Protein AF-A0A4C1SK37-F1 (afdb_monomer_lite)

pLDDT: mean 77.67, std 17.6, range [27.61, 95.94]

Structure (mmCIF, N/CA/C/O backbone):
data_AF-A0A4C1SK37-F1
#
_entry.id   AF-A0A4C1SK37-F1
#
loop_
_atom_site.group_PDB
_atom_site.id
_atom_site.type_symbol
_atom_site.label_atom_id
_atom_site.label_alt_id
_atom_site.label_comp_id
_atom_site.label_asym_id
_atom_site.label_entity_id
_atom_site.label_seq_id
_atom_site.pdbx_PDB_ins_code
_atom_site.Cartn_x
_atom_site.Cartn_y
_atom_site.Cartn_z
_atom_site.occupancy
_atom_site.B_iso_or_equiv
_atom_site.auth_seq_id
_atom_site.auth_comp_id
_atom_site.auth_asym_id
_atom_site.auth_atom_id
_atom_site.pdbx_PDB_model_num
ATOM 1 N N . MET A 1 1 ? 30.799 -5.531 -6.009 1.00 54.78 1 MET A N 1
ATOM 2 C CA . MET A 1 1 ? 30.365 -6.142 -4.723 1.00 54.78 1 MET A CA 1
ATOM 3 C C . MET A 1 1 ? 31.041 -7.501 -4.536 1.00 54.78 1 MET A C 1
ATOM 5 O O . MET A 1 1 ? 31.348 -8.116 -5.556 1.00 54.78 1 MET A O 1
ATOM 9 N N . PRO A 1 2 ? 31.282 -7.974 -3.295 1.00 66.38 2 PRO A N 1
ATOM 10 C CA . PRO A 1 2 ? 31.726 -9.353 -3.053 1.00 66.38 2 PRO A CA 1
ATOM 11 C C . PRO A 1 2 ? 30.701 -10.373 -3.580 1.00 66.38 2 PRO A C 1
ATOM 13 O O . PRO A 1 2 ? 29.559 -10.007 -3.870 1.00 66.38 2 PRO A O 1
ATOM 16 N N . ALA A 1 3 ? 31.115 -11.634 -3.737 1.00 66.88 3 ALA A N 1
ATOM 17 C CA . ALA A 1 3 ? 30.237 -12.705 -4.207 1.00 66.88 3 ALA A CA 1
ATOM 18 C C . ALA A 1 3 ? 28.996 -12.834 -3.304 1.00 66.88 3 ALA A C 1
ATOM 20 O O . ALA A 1 3 ? 29.108 -12.799 -2.075 1.00 66.88 3 ALA A O 1
ATOM 21 N N . LEU A 1 4 ? 27.811 -12.944 -3.913 1.00 69.19 4 LEU A N 1
ATOM 22 C CA . LEU A 1 4 ? 26.552 -13.068 -3.177 1.00 69.19 4 LEU A CA 1
ATOM 23 C C . LEU A 1 4 ? 26.253 -14.543 -2.938 1.00 69.19 4 LEU A C 1
ATOM 25 O O . LEU A 1 4 ? 26.275 -15.339 -3.870 1.00 69.19 4 LEU A O 1
ATOM 29 N N . LYS A 1 5 ? 25.956 -14.905 -1.691 1.00 67.94 5 LYS A N 1
ATOM 30 C CA . LYS A 1 5 ? 25.589 -16.274 -1.339 1.00 67.94 5 LYS A CA 1
ATOM 31 C C . LYS A 1 5 ? 24.117 -16.516 -1.678 1.00 67.94 5 LYS A C 1
ATOM 33 O O . LYS A 1 5 ? 23.245 -15.834 -1.131 1.00 67.94 5 LYS A O 1
ATOM 38 N N . LYS A 1 6 ? 23.863 -17.452 -2.589 1.00 68.94 6 LYS A N 1
ATOM 39 C CA . LYS A 1 6 ? 22.542 -17.972 -2.952 1.00 68.94 6 LYS A CA 1
ATOM 40 C C . LYS A 1 6 ? 21.986 -18.833 -1.793 1.00 68.94 6 LYS A C 1
ATOM 42 O O . LYS A 1 6 ? 22.767 -19.309 -0.962 1.00 68.94 6 LYS A O 1
ATOM 47 N N . PRO A 1 7 ? 20.657 -19.040 -1.708 1.00 59.44 7 PRO A N 1
ATOM 48 C CA . PRO A 1 7 ? 20.029 -19.879 -0.684 1.00 59.44 7 PRO A CA 1
ATOM 49 C C . PRO A 1 7 ? 20.558 -21.320 -0.659 1.00 59.44 7 PRO A C 1
ATOM 51 O O . PRO A 1 7 ? 20.637 -21.906 0.417 1.00 59.44 7 PRO A O 1
ATOM 54 N N . ASP A 1 8 ? 21.023 -21.834 -1.800 1.00 69.25 8 ASP A N 1
ATOM 55 C CA . ASP A 1 8 ? 21.619 -23.172 -1.935 1.00 69.25 8 ASP A CA 1
ATOM 56 C C . ASP A 1 8 ? 23.106 -23.227 -1.539 1.00 69.25 8 ASP A C 1
ATOM 58 O O . ASP A 1 8 ? 23.808 -24.188 -1.835 1.00 69.25 8 ASP A O 1
ATOM 62 N N . ASN A 1 9 ? 23.606 -22.197 -0.843 1.00 65.06 9 ASN A N 1
ATOM 63 C CA . ASN A 1 9 ? 24.997 -22.051 -0.398 1.00 65.06 9 ASN A CA 1
ATOM 64 C C . ASN A 1 9 ? 26.020 -21.761 -1.519 1.00 65.06 9 ASN A C 1
ATOM 66 O O . ASN A 1 9 ? 27.176 -21.476 -1.198 1.00 65.06 9 ASN A O 1
ATOM 70 N N . ASP A 1 10 ? 25.592 -21.763 -2.784 1.00 71.81 10 ASP A N 1
ATOM 71 C CA . ASP A 1 10 ? 26.384 -21.365 -3.952 1.00 71.81 10 ASP A CA 1
ATOM 72 C C . ASP A 1 10 ? 26.670 -19.860 -3.992 1.00 71.81 10 ASP A C 1
ATOM 74 O O . ASP A 1 10 ? 25.943 -19.040 -3.431 1.00 71.81 10 ASP A O 1
ATOM 78 N N . LEU A 1 11 ? 27.744 -19.474 -4.676 1.00 74.06 11 LEU A N 1
ATOM 79 C CA . LEU A 1 11 ? 28.184 -18.086 -4.790 1.00 74.06 11 LEU A CA 1
ATOM 80 C C . LEU A 1 11 ? 27.891 -17.556 -6.199 1.00 74.06 11 LEU A C 1
ATOM 82 O O . LEU A 1 11 ? 28.289 -18.162 -7.185 1.00 74.06 11 LEU A O 1
ATOM 86 N N . ALA A 1 12 ? 27.205 -16.415 -6.289 1.00 69.44 12 ALA A N 1
ATOM 87 C CA . ALA A 1 12 ? 27.065 -15.648 -7.524 1.00 69.44 12 ALA A CA 1
ATOM 88 C C . ALA A 1 12 ? 28.334 -14.814 -7.732 1.00 69.44 12 ALA A C 1
ATOM 90 O O . ALA A 1 12 ? 28.603 -13.869 -6.971 1.00 69.44 12 ALA A O 1
ATOM 91 N N . PHE A 1 13 ? 29.127 -15.183 -8.735 1.00 73.38 13 PHE A N 1
ATOM 92 C CA . PHE A 1 13 ? 30.442 -14.586 -8.965 1.00 73.38 13 PHE A CA 1
ATOM 93 C C . PHE A 1 13 ? 30.408 -13.520 -10.054 1.00 73.38 13 PHE A C 1
ATOM 95 O O . PHE A 1 13 ? 30.940 -12.424 -9.833 1.00 73.38 13 PHE A O 1
ATOM 102 N N . ASP A 1 14 ? 29.766 -13.807 -11.185 1.00 83.25 14 ASP A N 1
ATOM 103 C CA . ASP A 1 14 ? 29.678 -12.864 -12.296 1.00 83.25 14 ASP A CA 1
ATOM 104 C C . ASP A 1 14 ? 28.553 -11.831 -12.106 1.00 83.25 14 ASP A C 1
ATOM 106 O O . ASP A 1 14 ? 27.669 -11.955 -11.250 1.00 83.25 14 ASP A O 1
ATOM 110 N N . ASP A 1 15 ? 28.632 -10.742 -12.869 1.00 83.06 15 ASP A N 1
ATOM 111 C CA . ASP A 1 15 ? 27.707 -9.620 -12.722 1.00 83.06 15 ASP A CA 1
ATOM 112 C C . ASP A 1 15 ? 26.285 -9.955 -13.206 1.00 83.06 15 ASP A C 1
ATOM 114 O O . ASP A 1 15 ? 25.324 -9.358 -12.715 1.00 83.06 15 ASP A O 1
ATOM 118 N N . GLN A 1 16 ? 26.128 -10.928 -14.116 1.00 86.50 16 GLN A N 1
ATOM 119 C CA . GLN A 1 16 ? 24.817 -11.387 -14.582 1.00 86.50 16 GLN A CA 1
ATOM 120 C C . GLN A 1 16 ? 24.123 -12.227 -13.509 1.00 86.50 16 GLN A C 1
ATOM 122 O O . GLN A 1 16 ? 22.972 -11.958 -13.178 1.00 86.50 16 GLN A O 1
ATOM 127 N N . GLU A 1 17 ? 24.821 -13.184 -12.904 1.00 84.81 17 GLU A N 1
ATOM 128 C CA . GLU A 1 17 ? 24.311 -13.997 -11.804 1.00 84.81 17 GLU A CA 1
ATOM 129 C C . GLU A 1 17 ? 23.919 -13.140 -10.605 1.00 84.81 17 GLU A C 1
ATOM 131 O O . GLU A 1 17 ? 22.890 -13.385 -9.980 1.00 84.81 17 GLU A O 1
ATOM 136 N N . LYS A 1 18 ? 24.712 -12.111 -10.286 1.00 84.12 18 LYS A N 1
ATOM 137 C CA . LYS A 1 18 ? 24.364 -11.152 -9.230 1.00 84.12 18 LYS A CA 1
ATOM 138 C C . LYS A 1 18 ? 23.102 -10.370 -9.583 1.00 84.12 18 LYS A C 1
ATOM 140 O O . LYS A 1 18 ? 22.260 -10.175 -8.707 1.00 84.12 18 LYS A O 1
ATOM 145 N N . ALA A 1 19 ? 22.960 -9.925 -10.834 1.00 85.62 19 ALA A N 1
ATOM 146 C CA . ALA A 1 19 ? 21.771 -9.208 -11.281 1.00 85.62 19 ALA A CA 1
ATOM 147 C C . ALA A 1 19 ? 20.514 -10.092 -11.229 1.00 85.62 19 ALA A C 1
ATOM 149 O O . ALA A 1 19 ? 19.498 -9.655 -10.690 1.00 85.62 19 ALA A O 1
ATOM 150 N N . GLU A 1 20 ? 20.583 -11.330 -11.726 1.00 89.25 20 GLU A N 1
ATOM 151 C CA . GLU A 1 20 ? 19.474 -12.293 -11.664 1.00 89.25 20 GLU A CA 1
ATOM 152 C C . GLU A 1 20 ? 19.125 -12.655 -10.219 1.00 89.25 20 GLU A C 1
ATOM 154 O O . GLU A 1 20 ? 17.966 -12.564 -9.830 1.00 89.25 20 GLU A O 1
ATOM 159 N N . TYR A 1 21 ? 20.124 -12.950 -9.383 1.00 86.44 21 TYR A N 1
ATOM 160 C CA . TYR A 1 21 ? 19.897 -13.297 -7.981 1.00 86.44 21 TYR A CA 1
ATOM 161 C C . TYR A 1 21 ? 19.201 -12.175 -7.200 1.00 86.44 21 TYR A C 1
ATOM 163 O O . TYR A 1 21 ? 18.284 -12.414 -6.410 1.00 86.44 21 TYR A O 1
ATOM 171 N N . LEU A 1 22 ? 19.618 -10.926 -7.420 1.00 86.25 22 LEU A N 1
ATOM 172 C CA . LEU A 1 22 ? 18.967 -9.770 -6.808 1.00 86.25 22 LEU A CA 1
ATOM 173 C C . LEU A 1 22 ? 17.550 -9.573 -7.354 1.00 86.25 22 LEU A C 1
ATOM 175 O O . LEU A 1 22 ? 16.659 -9.203 -6.586 1.00 86.25 22 LEU A O 1
ATOM 179 N N . ALA A 1 23 ? 17.321 -9.858 -8.638 1.00 88.25 23 ALA A N 1
ATOM 180 C CA . ALA A 1 23 ? 15.989 -9.820 -9.222 1.00 88.25 23 ALA A CA 1
ATOM 181 C C . ALA A 1 23 ? 15.059 -10.874 -8.599 1.00 88.25 23 ALA A C 1
ATOM 183 O O . ALA A 1 23 ? 13.982 -10.511 -8.131 1.00 88.25 23 ALA A O 1
ATOM 184 N N . ASP A 1 24 ? 15.499 -12.128 -8.487 1.00 88.75 24 ASP A N 1
ATOM 185 C CA . ASP A 1 24 ? 14.735 -13.220 -7.865 1.00 88.75 24 ASP A CA 1
ATOM 186 C C . ASP A 1 24 ? 14.434 -12.928 -6.388 1.00 88.75 24 ASP A C 1
ATOM 188 O O . ASP A 1 24 ? 13.320 -13.132 -5.900 1.00 88.75 24 ASP A O 1
ATOM 192 N N . SER A 1 25 ? 15.410 -12.369 -5.666 1.00 86.88 25 SER A N 1
ATOM 193 C CA . SER A 1 25 ? 15.234 -11.973 -4.268 1.00 86.88 25 SER A CA 1
ATOM 194 C C . SER A 1 25 ? 14.164 -10.891 -4.100 1.00 86.88 25 SER A C 1
ATOM 196 O O . SER A 1 25 ? 13.377 -10.948 -3.154 1.00 86.88 25 SER A O 1
ATOM 198 N N . ILE A 1 26 ? 14.098 -9.907 -5.001 1.00 85.56 26 ILE A N 1
ATOM 199 C CA . ILE A 1 26 ? 13.059 -8.866 -4.971 1.00 85.56 26 ILE A CA 1
ATOM 200 C C . ILE A 1 26 ? 11.705 -9.436 -5.413 1.00 85.56 26 ILE A C 1
ATOM 202 O O . ILE A 1 26 ? 10.684 -9.112 -4.807 1.00 85.56 26 ILE A O 1
ATOM 206 N N . GLU A 1 27 ? 11.675 -10.313 -6.415 1.00 88.25 27 GLU A N 1
ATOM 207 C CA . GLU A 1 27 ? 10.447 -10.965 -6.884 1.00 88.25 27 GLU A CA 1
ATOM 208 C C . GLU A 1 27 ? 9.791 -11.774 -5.760 1.00 88.25 27 GLU A C 1
ATOM 210 O O . GLU A 1 27 ? 8.602 -11.609 -5.486 1.00 88.25 27 GLU A O 1
ATOM 215 N N . LEU A 1 28 ? 10.580 -12.551 -5.011 1.00 86.31 28 LEU A N 1
ATOM 216 C CA . LEU A 1 28 ? 10.094 -13.299 -3.853 1.00 86.31 28 LEU A CA 1
ATOM 217 C C . LEU A 1 28 ? 9.539 -12.374 -2.753 1.00 86.31 28 LEU A C 1
ATOM 219 O O . LEU A 1 28 ? 8.554 -12.698 -2.079 1.00 86.31 28 LEU A O 1
ATOM 223 N N . GLN A 1 29 ? 10.134 -11.197 -2.565 1.00 85.38 29 GLN A N 1
ATOM 224 C CA . GLN A 1 29 ? 9.641 -10.206 -1.604 1.00 85.38 29 GLN A CA 1
ATOM 225 C C . GLN A 1 29 ? 8.307 -9.601 -2.030 1.00 85.38 29 GLN A C 1
ATOM 227 O O . GLN A 1 29 ? 7.442 -9.404 -1.179 1.00 85.38 29 GLN A O 1
ATOM 232 N N . CYS A 1 30 ? 8.127 -9.404 -3.332 1.00 83.69 30 CYS A N 1
ATOM 233 C CA . CYS A 1 30 ? 6.925 -8.867 -3.958 1.00 83.69 30 CYS A CA 1
ATOM 234 C C . CYS A 1 30 ? 5.964 -9.960 -4.456 1.00 83.69 30 CYS A C 1
ATOM 236 O O . CYS A 1 30 ? 5.184 -9.727 -5.381 1.00 83.69 30 CYS A O 1
ATOM 238 N N . SER A 1 31 ? 6.017 -11.148 -3.852 1.00 83.19 31 SER A N 1
ATOM 239 C CA . SER A 1 31 ? 5.092 -12.257 -4.099 1.00 83.19 31 SER A CA 1
ATOM 240 C C . SER A 1 31 ? 4.195 -12.502 -2.885 1.00 83.19 31 SER A C 1
ATOM 242 O O . SER A 1 31 ? 4.548 -12.156 -1.750 1.00 83.19 31 SER A O 1
ATOM 244 N N . LEU A 1 32 ? 3.021 -13.095 -3.102 1.00 78.06 32 LEU A N 1
ATOM 245 C CA . LEU A 1 32 ? 2.142 -13.504 -2.005 1.00 78.06 32 LEU A CA 1
ATOM 246 C C . LEU A 1 32 ? 2.792 -14.613 -1.173 1.00 78.06 32 LEU A C 1
ATOM 248 O O . LEU A 1 32 ? 3.596 -15.398 -1.668 1.00 78.06 32 LEU A O 1
ATOM 252 N N . ASN A 1 33 ? 2.442 -14.681 0.111 1.00 73.62 33 ASN A N 1
ATOM 253 C CA . ASN A 1 33 ? 2.937 -15.759 0.961 1.00 73.62 33 ASN A CA 1
ATOM 254 C C . ASN A 1 33 ? 2.391 -17.110 0.460 1.00 73.62 33 ASN A C 1
ATOM 256 O O . ASN A 1 33 ? 1.191 -17.205 0.184 1.00 73.62 33 ASN A O 1
ATOM 260 N N . PRO A 1 34 ? 3.237 -18.149 0.354 1.00 59.56 34 PRO A N 1
ATOM 261 C CA . PRO A 1 34 ? 2.800 -19.459 -0.100 1.00 59.56 34 PRO A CA 1
ATOM 262 C C . PRO A 1 34 ? 1.831 -20.056 0.933 1.00 59.56 34 PRO A C 1
ATOM 264 O O . PRO A 1 34 ? 2.172 -20.170 2.106 1.00 59.56 34 PRO A O 1
ATOM 267 N N . ALA A 1 35 ? 0.628 -20.414 0.470 1.00 61.12 35 ALA A N 1
ATOM 268 C CA . ALA A 1 35 ? -0.511 -20.952 1.227 1.00 61.12 35 ALA A CA 1
ATOM 269 C C . ALA A 1 35 ? -1.269 -19.943 2.129 1.00 61.12 35 ALA A C 1
ATOM 271 O O . ALA A 1 35 ? -1.024 -19.863 3.337 1.00 61.12 35 ALA A O 1
ATOM 272 N N . PRO A 1 36 ? -2.257 -19.202 1.586 1.00 63.50 36 PRO A N 1
ATOM 273 C CA . PRO A 1 36 ? -3.236 -18.515 2.423 1.00 63.50 36 PRO A CA 1
ATOM 274 C C . PRO A 1 36 ? -4.007 -19.541 3.283 1.00 63.50 36 PRO A C 1
ATOM 276 O O . PRO A 1 36 ? -4.385 -20.592 2.766 1.00 63.50 36 PRO A O 1
ATOM 279 N N . PRO A 1 37 ? -4.293 -19.255 4.570 1.00 65.81 37 PRO A N 1
ATOM 280 C CA . PRO A 1 37 ? -4.970 -20.204 5.465 1.00 65.81 37 PRO A CA 1
ATOM 281 C C . PRO A 1 37 ? -6.377 -20.623 5.009 1.00 65.81 37 PRO A C 1
ATOM 283 O O . PRO A 1 37 ? -6.894 -21.632 5.474 1.00 65.81 37 PRO A O 1
ATOM 286 N N . ASP A 1 38 ? -7.000 -19.828 4.136 1.00 83.56 38 ASP A N 1
ATOM 287 C CA . ASP A 1 38 ? -8.359 -20.015 3.631 1.00 83.56 38 ASP A CA 1
ATOM 288 C C . ASP A 1 38 ? -8.374 -19.794 2.110 1.00 83.56 38 ASP A C 1
ATOM 290 O O . ASP A 1 38 ? -8.528 -18.672 1.613 1.00 83.56 38 ASP A O 1
ATOM 294 N N . LEU A 1 39 ? -8.154 -20.881 1.369 1.00 84.00 39 LEU A N 1
ATOM 295 C CA . LEU A 1 39 ? -8.100 -20.861 -0.091 1.00 84.00 39 LEU A CA 1
ATOM 296 C C . LEU A 1 39 ? -9.470 -20.547 -0.714 1.00 84.00 39 LEU A C 1
ATOM 298 O O . LEU A 1 39 ? -9.535 -19.883 -1.747 1.00 84.00 39 LEU A O 1
ATOM 302 N N . GLU A 1 40 ? -10.573 -20.950 -0.073 1.00 86.81 40 GLU A N 1
ATOM 303 C CA . GLU A 1 40 ? -11.923 -20.619 -0.544 1.00 86.81 40 GLU A CA 1
ATOM 304 C C . GLU A 1 40 ? -12.194 -19.117 -0.464 1.00 86.81 40 GLU A C 1
ATOM 306 O O . GLU A 1 40 ? -12.774 -18.532 -1.383 1.00 86.81 40 GLU A O 1
ATOM 311 N N . HIS A 1 41 ? -11.768 -18.466 0.622 1.00 87.00 41 HIS A N 1
ATOM 312 C CA . HIS A 1 41 ? -11.853 -17.016 0.740 1.00 87.00 41 HIS A CA 1
ATOM 313 C C . HIS A 1 41 ? -11.043 -16.307 -0.340 1.00 87.00 41 HIS A C 1
ATOM 315 O O . HIS A 1 41 ? -11.563 -15.376 -0.957 1.00 87.00 41 HIS A O 1
ATOM 321 N N . VAL A 1 42 ? -9.809 -16.754 -0.586 1.00 87.19 42 VAL A N 1
ATOM 322 C CA . VAL A 1 42 ? -8.947 -16.174 -1.624 1.00 87.19 42 VAL A CA 1
ATOM 323 C C . VAL A 1 42 ? -9.587 -16.312 -2.999 1.00 87.19 42 VAL A C 1
ATOM 325 O O . VAL A 1 42 ? -9.808 -15.297 -3.656 1.00 87.19 42 VAL A O 1
ATOM 328 N N . ASN A 1 43 ? -10.020 -17.518 -3.371 1.00 89.62 43 ASN A N 1
ATOM 329 C CA . ASN A 1 43 ? -10.692 -17.761 -4.646 1.00 89.62 43 ASN A CA 1
ATOM 330 C C . ASN A 1 43 ? -11.966 -16.918 -4.791 1.00 89.62 43 ASN A C 1
ATOM 332 O O . ASN A 1 43 ? -12.228 -16.353 -5.849 1.00 89.62 43 ASN A O 1
ATOM 336 N N . ARG A 1 44 ? -12.767 -16.784 -3.725 1.00 90.50 44 ARG A N 1
ATOM 337 C CA . ARG A 1 44 ? -13.974 -15.943 -3.738 1.00 90.50 44 ARG A CA 1
ATOM 338 C C . ARG A 1 44 ? -13.644 -14.475 -4.001 1.00 90.50 44 ARG A C 1
ATOM 340 O O . ARG A 1 44 ? -14.342 -13.828 -4.778 1.00 90.50 44 ARG A O 1
ATOM 347 N N . VAL A 1 45 ? -12.611 -13.949 -3.344 1.00 90.44 45 VAL A N 1
ATOM 348 C CA . VAL A 1 45 ? -12.159 -12.565 -3.523 1.00 90.44 45 VAL A CA 1
ATOM 349 C C . VAL A 1 45 ? -11.634 -12.346 -4.939 1.00 90.44 45 VAL A C 1
ATOM 351 O O . VAL A 1 45 ? -12.046 -11.389 -5.590 1.00 90.44 45 VAL A O 1
ATOM 354 N N . GLU A 1 46 ? -10.771 -13.232 -5.433 1.00 90.62 46 GLU A N 1
ATOM 355 C CA . GLU A 1 46 ? -10.178 -13.116 -6.769 1.00 90.62 46 GLU A CA 1
ATOM 356 C C . GLU A 1 46 ? -11.231 -13.213 -7.872 1.00 90.62 46 GLU A C 1
ATOM 358 O O . GLU A 1 46 ? -11.244 -12.373 -8.770 1.00 90.62 46 GLU A O 1
ATOM 363 N N . ASN A 1 47 ? -12.179 -14.147 -7.758 1.00 91.62 47 ASN A N 1
ATOM 364 C CA . ASN A 1 47 ? -13.280 -14.283 -8.712 1.00 91.62 47 ASN A CA 1
ATOM 365 C C . ASN A 1 47 ? -14.201 -13.054 -8.726 1.00 91.62 47 ASN A C 1
ATOM 367 O O . ASN A 1 47 ? -14.602 -12.600 -9.798 1.00 91.62 47 ASN A O 1
ATOM 371 N N . GLU A 1 48 ? -14.528 -12.484 -7.561 1.00 91.50 48 GLU A N 1
ATOM 372 C CA . GLU A 1 48 ? -15.345 -11.265 -7.491 1.00 91.50 48 GLU A CA 1
ATOM 373 C C . GLU A 1 48 ? -14.613 -10.063 -8.103 1.00 91.50 48 GLU A C 1
ATOM 375 O O . GLU A 1 48 ? -15.212 -9.287 -8.849 1.00 91.50 48 GLU A O 1
ATOM 380 N N . VAL A 1 49 ? -13.312 -9.914 -7.832 1.00 91.31 49 VAL A N 1
ATOM 381 C CA . VAL A 1 49 ? -12.494 -8.853 -8.436 1.00 91.31 49 VAL A CA 1
ATOM 382 C C . VAL A 1 49 ? -12.416 -9.034 -9.947 1.00 91.31 49 VAL A C 1
ATOM 384 O O . VAL A 1 49 ? -12.638 -8.070 -10.678 1.00 91.31 49 VAL A O 1
ATOM 387 N N . LEU A 1 50 ? -12.172 -10.253 -10.431 1.00 90.56 50 LEU A N 1
ATOM 388 C CA . LEU A 1 50 ? -12.115 -10.554 -11.860 1.00 90.56 50 LEU A CA 1
ATOM 389 C C . LEU A 1 50 ? -13.440 -10.219 -12.555 1.00 90.56 50 LEU A C 1
ATOM 391 O O . LEU A 1 50 ? -13.444 -9.546 -13.585 1.00 90.56 50 LEU A O 1
ATOM 395 N N . ARG A 1 51 ? -14.568 -10.609 -11.949 1.00 90.31 51 ARG A N 1
ATOM 396 C CA . ARG A 1 51 ? -15.912 -10.302 -12.451 1.00 90.31 51 ARG A CA 1
ATOM 397 C C . ARG A 1 51 ? -16.185 -8.800 -12.526 1.00 90.31 51 ARG A C 1
ATOM 399 O O . ARG A 1 51 ? -16.845 -8.353 -13.454 1.00 90.31 51 ARG A O 1
ATOM 406 N N . ARG A 1 52 ? -15.728 -8.013 -11.551 1.00 87.06 52 ARG A N 1
ATOM 407 C CA . ARG A 1 52 ? -15.899 -6.549 -11.574 1.00 87.06 52 ARG A CA 1
ATOM 408 C C . ARG A 1 52 ? -14.974 -5.875 -12.574 1.00 87.06 52 ARG A C 1
ATOM 410 O O . ARG A 1 52 ? -15.382 -4.919 -13.217 1.00 87.06 52 ARG A O 1
ATOM 417 N N . SER A 1 53 ? -13.763 -6.401 -12.722 1.00 84.00 53 SER A N 1
ATOM 418 C CA . SER A 1 53 ? -12.746 -5.874 -13.636 1.00 84.00 53 SER A CA 1
ATOM 419 C C . SER A 1 53 ? -13.122 -6.045 -15.106 1.00 84.00 53 SER A C 1
ATOM 421 O O . SER A 1 53 ? -12.658 -5.276 -15.941 1.00 84.00 53 SER A O 1
ATOM 423 N N . SER A 1 54 ? -13.933 -7.057 -15.433 1.00 85.44 54 SER A N 1
ATOM 424 C CA . SER A 1 54 ? -14.420 -7.286 -16.796 1.00 85.44 54 SER A CA 1
ATOM 425 C C . SER A 1 54 ? -15.588 -6.378 -17.190 1.00 85.44 54 SER A C 1
ATOM 427 O O . SER A 1 54 ? -15.921 -6.296 -18.371 1.00 85.44 54 SER A O 1
ATOM 429 N N . LEU A 1 55 ? -16.207 -5.685 -16.229 1.00 85.31 55 LEU A N 1
ATOM 430 C CA . LEU A 1 55 ? -17.266 -4.719 -16.495 1.00 85.31 55 LEU A CA 1
ATOM 431 C C . LEU A 1 55 ? -16.663 -3.332 -16.763 1.00 85.31 55 LEU A C 1
ATOM 433 O O . LEU A 1 55 ? -15.684 -2.953 -16.116 1.00 85.31 55 LEU A O 1
ATOM 437 N N . PRO A 1 56 ? -17.246 -2.539 -17.680 1.00 83.19 56 PRO A N 1
ATOM 438 C CA . PRO A 1 56 ? -16.810 -1.165 -17.872 1.00 83.19 56 PRO A CA 1
ATOM 439 C C . PRO A 1 56 ? -17.021 -0.367 -16.574 1.00 83.19 56 PRO A C 1
ATOM 441 O O . PRO A 1 56 ? -18.092 -0.471 -15.962 1.00 83.19 56 PRO A O 1
ATOM 444 N N . PRO A 1 57 ? -16.029 0.431 -16.134 1.00 83.06 57 PRO A N 1
ATOM 445 C CA . PRO A 1 57 ? -16.184 1.252 -14.945 1.00 83.06 57 PRO A CA 1
ATOM 446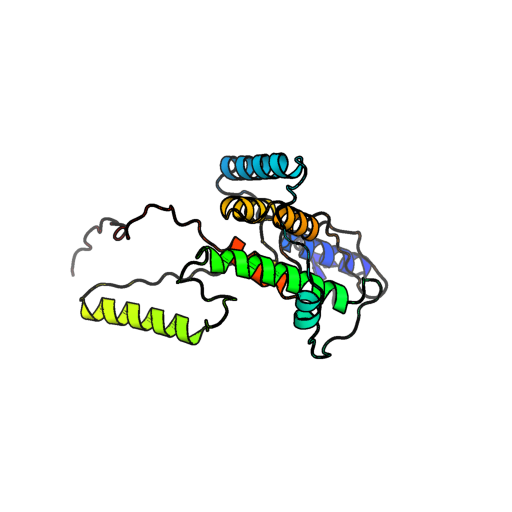 C C . PRO A 1 57 ? -17.296 2.274 -15.172 1.00 83.06 57 PRO A C 1
ATOM 448 O O . PRO A 1 57 ? -17.386 2.887 -16.238 1.00 83.06 57 PRO A O 1
ATOM 451 N N . LYS A 1 58 ? -18.134 2.473 -14.154 1.00 84.56 58 LYS A N 1
ATOM 452 C CA . LYS A 1 58 ? -19.156 3.521 -14.179 1.00 84.56 58 LYS A CA 1
ATOM 453 C C . LYS A 1 58 ? -18.490 4.889 -14.246 1.00 84.56 58 LYS A C 1
ATOM 455 O O . LYS A 1 58 ? -17.394 5.073 -13.721 1.00 84.56 58 LYS A O 1
ATOM 460 N N . ASP A 1 59 ? -19.161 5.849 -14.869 1.00 79.50 59 ASP A N 1
ATOM 461 C CA . ASP A 1 59 ? -18.696 7.235 -14.891 1.00 79.50 59 ASP A CA 1
ATOM 462 C C . ASP A 1 59 ? -19.168 7.969 -13.629 1.00 79.50 59 ASP A C 1
ATOM 464 O O . ASP A 1 59 ? -20.065 8.806 -13.646 1.00 79.50 59 ASP A O 1
ATOM 468 N N . ASP A 1 60 ? -18.628 7.538 -12.490 1.00 82.88 60 ASP A N 1
ATOM 469 C CA . ASP A 1 60 ? -19.010 7.982 -11.148 1.00 82.88 60 ASP A CA 1
ATOM 470 C C . ASP A 1 60 ? -17.936 8.849 -10.470 1.00 82.88 60 ASP A C 1
ATOM 472 O O . ASP A 1 60 ? -18.078 9.221 -9.301 1.00 82.88 60 ASP A O 1
ATOM 476 N N . LEU A 1 61 ? -16.875 9.203 -11.208 1.00 82.19 61 LEU A N 1
ATOM 477 C CA . LEU A 1 61 ? -15.855 10.145 -10.764 1.00 82.19 61 LEU A CA 1
ATOM 478 C C . LEU A 1 61 ? -16.079 11.522 -11.397 1.00 82.19 61 LEU A C 1
ATOM 480 O O . LEU A 1 61 ? -16.020 11.635 -12.619 1.00 82.19 61 LEU A O 1
ATOM 484 N N . PRO A 1 62 ? -16.256 12.589 -10.604 1.00 80.38 62 PRO A N 1
ATOM 485 C CA . PRO A 1 62 ? -16.253 13.941 -11.149 1.00 80.38 62 PRO A CA 1
ATOM 486 C C . PRO A 1 62 ? -14.900 14.270 -11.795 1.00 80.38 62 PRO A C 1
ATOM 488 O O . PRO A 1 62 ? -13.844 13.875 -11.289 1.00 80.38 62 PRO A O 1
ATOM 491 N N . SER A 1 63 ? -14.941 15.039 -12.884 1.00 79.12 63 SER A N 1
ATOM 492 C CA . SER A 1 63 ? -13.753 15.509 -13.598 1.00 79.12 63 SER A CA 1
ATOM 493 C C . SER A 1 63 ? -12.752 16.199 -12.665 1.00 79.12 63 SER A C 1
ATOM 495 O O . SER A 1 63 ? -13.120 16.878 -11.699 1.00 79.12 63 SER A O 1
ATOM 497 N N . VAL A 1 64 ? -11.464 16.026 -12.962 1.00 78.88 64 VAL A N 1
ATOM 498 C CA . VAL A 1 64 ? -10.372 16.721 -12.268 1.00 78.88 64 VAL A CA 1
ATOM 499 C C . VAL A 1 64 ? -10.386 18.191 -12.691 1.00 78.88 64 VAL A C 1
ATOM 501 O O . VAL A 1 64 ? -10.359 18.481 -13.887 1.00 78.88 64 VAL A O 1
ATOM 504 N N . SER A 1 65 ? -10.449 19.117 -11.730 1.00 78.94 65 SER A N 1
ATOM 505 C CA . SER A 1 65 ? -10.406 20.559 -12.009 1.00 78.94 65 SER A CA 1
ATOM 506 C C . SER A 1 65 ? -8.967 21.077 -12.079 1.00 78.94 65 SER A C 1
ATOM 508 O O . SER A 1 65 ? -8.048 20.485 -11.506 1.00 78.94 65 SER A O 1
ATOM 510 N N . ALA A 1 66 ? -8.762 22.211 -12.756 1.00 73.75 66 ALA A N 1
ATOM 511 C CA . ALA A 1 66 ? -7.456 22.872 -12.808 1.00 73.75 66 ALA A CA 1
ATOM 512 C C . ALA A 1 66 ? -6.949 23.258 -11.403 1.00 73.75 66 ALA A C 1
ATOM 514 O O . ALA A 1 66 ? -5.765 23.094 -11.113 1.00 73.75 66 ALA A O 1
ATOM 515 N N . ASP A 1 67 ? -7.849 23.665 -10.505 1.00 72.69 67 ASP A N 1
ATOM 516 C CA . ASP A 1 67 ? -7.511 24.032 -9.125 1.00 72.69 67 ASP A CA 1
ATOM 517 C C . ASP A 1 67 ? -6.967 22.845 -8.318 1.00 72.69 67 ASP A C 1
ATOM 519 O O . ASP A 1 67 ? -6.018 22.986 -7.547 1.00 72.69 67 ASP A O 1
ATOM 523 N N . GLU A 1 68 ? -7.518 21.643 -8.517 1.00 74.38 68 GLU A N 1
ATOM 524 C CA . GLU A 1 68 ? -7.040 20.425 -7.853 1.00 74.38 68 GLU A CA 1
ATOM 525 C C . GLU A 1 68 ? -5.608 20.070 -8.285 1.00 74.38 68 GLU A C 1
ATOM 527 O O . GLU A 1 68 ? -4.766 19.673 -7.468 1.00 74.38 68 GLU A O 1
ATOM 532 N N . VAL A 1 69 ? -5.309 20.267 -9.572 1.00 74.31 69 VAL A N 1
ATOM 533 C CA . VAL A 1 69 ? -3.969 20.082 -10.143 1.00 74.31 69 VAL A CA 1
ATOM 534 C C . VAL A 1 69 ? -3.003 21.136 -9.601 1.00 74.31 69 VAL A C 1
ATOM 536 O O . VAL A 1 69 ? -1.882 20.800 -9.211 1.00 74.31 69 VAL A O 1
ATOM 539 N N . GLN A 1 70 ? -3.442 22.393 -9.513 1.00 68.44 70 GLN A N 1
ATOM 540 C CA . GLN A 1 70 ? -2.623 23.511 -9.053 1.00 68.44 70 GLN A CA 1
ATOM 541 C C . GLN A 1 70 ? -2.274 23.390 -7.564 1.00 68.44 70 GLN A C 1
ATOM 543 O O . GLN A 1 70 ? -1.097 23.482 -7.210 1.00 68.44 70 GLN A O 1
ATOM 548 N N . ASN A 1 71 ? -3.237 23.021 -6.715 1.00 66.12 71 ASN A N 1
ATOM 549 C CA . ASN A 1 71 ? -3.007 22.721 -5.295 1.00 66.12 71 ASN A CA 1
ATOM 550 C C . ASN A 1 71 ? -2.058 21.524 -5.091 1.00 66.12 71 ASN A C 1
ATOM 552 O O . ASN A 1 71 ? -1.316 21.448 -4.112 1.00 66.12 71 ASN A O 1
ATOM 556 N N . SER A 1 72 ? -2.032 20.587 -6.041 1.00 62.69 72 SER A N 1
ATOM 557 C CA . SER A 1 72 ? -1.132 19.430 -6.014 1.00 62.69 72 SER A CA 1
ATOM 558 C C . SER A 1 72 ? 0.291 19.751 -6.504 1.00 62.69 72 SER A C 1
ATOM 560 O O . SER A 1 72 ? 1.215 18.964 -6.254 1.00 62.69 72 SER A O 1
ATOM 562 N N . SER A 1 73 ? 0.490 20.892 -7.174 1.00 56.00 73 SER A N 1
ATOM 563 C CA . SER A 1 73 ? 1.731 21.265 -7.871 1.00 56.00 73 SER A CA 1
ATOM 564 C C . SER A 1 73 ? 2.809 21.917 -6.995 1.00 56.00 73 SER A C 1
ATOM 566 O O . SER A 1 73 ? 3.970 21.958 -7.407 1.00 56.00 73 SER A O 1
ATOM 568 N N . GLU A 1 74 ? 2.490 22.333 -5.763 1.00 56.81 74 GLU A N 1
ATOM 569 C CA . GLU A 1 74 ? 3.491 22.801 -4.797 1.00 56.81 74 GLU A CA 1
ATOM 570 C C . GLU A 1 74 ? 4.416 21.634 -4.389 1.00 56.81 74 GLU A C 1
ATOM 572 O O . GLU A 1 74 ? 4.112 20.795 -3.531 1.00 56.81 74 GLU A O 1
ATOM 577 N N . LEU A 1 75 ? 5.553 21.512 -5.078 1.00 52.78 75 LEU A N 1
ATOM 578 C CA . LEU A 1 75 ? 6.559 20.469 -4.883 1.00 52.78 75 LEU A CA 1
ATOM 579 C C . LEU A 1 75 ? 7.903 21.114 -4.531 1.00 52.78 75 LEU A C 1
ATOM 581 O O . LEU A 1 75 ? 8.460 21.886 -5.309 1.00 52.78 75 LEU A O 1
ATOM 585 N N . LYS A 1 76 ? 8.468 20.756 -3.371 1.00 51.47 76 LYS A N 1
ATOM 586 C CA . LYS A 1 76 ? 9.854 21.111 -3.031 1.00 51.47 76 LYS A CA 1
ATOM 587 C C . LYS A 1 76 ? 10.812 20.297 -3.921 1.00 51.47 76 LYS A C 1
ATOM 589 O O . LYS A 1 76 ? 10.664 19.075 -3.984 1.00 51.47 76 LYS A O 1
ATOM 594 N N . PRO A 1 77 ? 11.806 20.918 -4.582 1.00 40.75 77 PRO A N 1
ATOM 595 C CA . PRO A 1 77 ? 12.712 20.232 -5.499 1.00 40.75 77 PRO A CA 1
ATOM 596 C C . PRO A 1 77 ? 13.713 19.379 -4.714 1.00 40.75 77 PRO A C 1
ATOM 598 O O . PRO A 1 77 ? 14.776 19.847 -4.320 1.00 40.75 77 PRO A O 1
ATOM 601 N N . ARG A 1 78 ? 13.368 18.120 -4.429 1.00 44.16 78 ARG A N 1
ATOM 602 C CA . ARG A 1 78 ? 14.296 17.155 -3.823 1.00 44.16 78 ARG A CA 1
ATOM 603 C C . ARG A 1 78 ? 14.075 15.761 -4.402 1.00 44.16 78 ARG A C 1
ATOM 605 O O . ARG A 1 78 ? 13.392 14.957 -3.777 1.00 44.16 78 ARG A O 1
ATOM 612 N N . LYS A 1 79 ? 14.641 15.506 -5.588 1.00 46.81 79 LYS A N 1
ATOM 613 C CA . LYS A 1 79 ? 15.298 14.248 -6.019 1.00 46.81 79 LYS A CA 1
ATOM 614 C C . LYS A 1 79 ? 15.621 14.297 -7.517 1.00 46.81 79 LYS A C 1
ATOM 616 O O . LYS A 1 79 ? 14.879 14.897 -8.289 1.00 46.81 79 LYS A O 1
ATOM 621 N N . ALA A 1 80 ? 16.756 13.706 -7.889 1.00 35.00 80 ALA A N 1
ATOM 622 C CA . ALA A 1 80 ? 17.249 13.671 -9.262 1.00 35.00 80 ALA A CA 1
ATOM 623 C C . ALA A 1 80 ? 16.380 12.748 -10.150 1.00 35.00 80 ALA A C 1
ATOM 625 O O . ALA A 1 80 ? 15.926 11.713 -9.652 1.00 35.00 80 ALA A O 1
ATOM 626 N N . PRO A 1 81 ? 16.138 13.093 -11.430 1.00 42.44 81 PRO A N 1
ATOM 627 C CA . PRO A 1 81 ? 15.335 12.282 -12.347 1.00 42.44 81 PRO A CA 1
ATOM 628 C C . PRO A 1 81 ? 16.064 10.993 -12.755 1.00 42.44 81 PRO A C 1
ATOM 630 O O . PRO A 1 81 ? 17.239 11.037 -13.113 1.00 42.44 81 PRO A O 1
ATOM 633 N N . GLY A 1 82 ? 15.361 9.859 -12.742 1.00 42.75 82 GLY A N 1
ATOM 634 C CA . GLY A 1 82 ? 15.769 8.666 -13.489 1.00 42.75 82 GLY A CA 1
ATOM 635 C C . GLY A 1 82 ? 15.379 8.801 -14.964 1.00 42.75 82 GLY A C 1
ATOM 636 O O . GLY A 1 82 ? 14.349 9.406 -15.265 1.00 42.75 82 GLY A O 1
ATOM 637 N N . LEU A 1 83 ? 16.214 8.271 -15.864 1.00 43.97 83 LEU A N 1
ATOM 638 C CA . LEU A 1 83 ? 15.965 8.251 -17.309 1.00 43.97 83 LEU A CA 1
ATOM 639 C C . LEU A 1 83 ? 14.697 7.431 -17.635 1.00 43.97 83 LEU A C 1
ATOM 641 O O . LEU A 1 83 ? 14.535 6.317 -17.141 1.00 43.97 83 LEU A O 1
ATOM 645 N N . ASP A 1 84 ? 13.848 7.998 -18.494 1.00 43.56 84 ASP A N 1
ATOM 646 C CA . ASP A 1 84 ? 12.785 7.340 -19.277 1.00 43.56 84 ASP A CA 1
ATOM 647 C C . ASP A 1 84 ? 11.429 7.028 -18.603 1.00 43.56 84 ASP A C 1
ATOM 649 O O . ASP A 1 84 ? 10.781 6.026 -18.903 1.00 43.56 84 ASP A O 1
ATOM 653 N N . GLY A 1 85 ? 10.924 7.937 -17.758 1.00 47.72 85 GLY A N 1
ATOM 654 C CA . GLY A 1 85 ? 9.507 7.979 -17.347 1.00 47.72 85 GLY A CA 1
ATOM 655 C C . GLY A 1 85 ? 8.828 9.315 -17.695 1.00 47.72 85 GLY A C 1
ATOM 656 O O . GLY A 1 85 ? 9.536 10.300 -17.930 1.00 47.72 85 GLY A O 1
ATOM 657 N N . PRO A 1 86 ? 7.474 9.406 -17.706 1.00 49.88 86 PRO A N 1
ATOM 658 C CA . PRO A 1 86 ? 6.789 10.701 -17.771 1.00 49.88 86 PRO A CA 1
ATOM 659 C C . PRO A 1 86 ? 7.376 11.620 -16.694 1.00 49.88 86 PRO A C 1
ATOM 661 O O . PRO A 1 86 ? 7.771 11.111 -15.639 1.00 49.88 86 PRO A O 1
ATOM 664 N N . PRO A 1 87 ? 7.469 12.945 -16.929 1.00 54.91 87 PRO A N 1
ATOM 665 C CA . PRO A 1 87 ? 8.210 13.835 -16.045 1.00 54.91 87 PRO A CA 1
ATOM 666 C C . PRO A 1 87 ? 7.735 13.583 -14.620 1.00 54.91 87 PRO A C 1
ATOM 668 O O . PRO A 1 87 ? 6.537 13.679 -14.370 1.00 54.91 87 PRO A O 1
ATOM 671 N N . GLU A 1 88 ? 8.647 13.212 -13.718 1.00 63.12 88 GLU A N 1
ATOM 672 C CA . GLU A 1 88 ? 8.362 12.713 -12.360 1.00 63.12 88 GLU A CA 1
ATOM 673 C C . GLU A 1 88 ? 7.303 13.564 -11.621 1.00 63.12 88 GLU A C 1
ATOM 675 O O . GLU A 1 88 ? 6.493 13.055 -10.850 1.00 63.12 88 GLU A O 1
ATOM 680 N N . ARG A 1 89 ? 7.218 14.858 -11.955 1.00 69.56 89 ARG A N 1
ATOM 681 C CA . ARG A 1 89 ? 6.166 15.789 -11.521 1.00 69.56 89 ARG A CA 1
ATOM 682 C C . ARG A 1 89 ? 4.743 15.385 -11.928 1.00 69.56 89 ARG A C 1
ATOM 684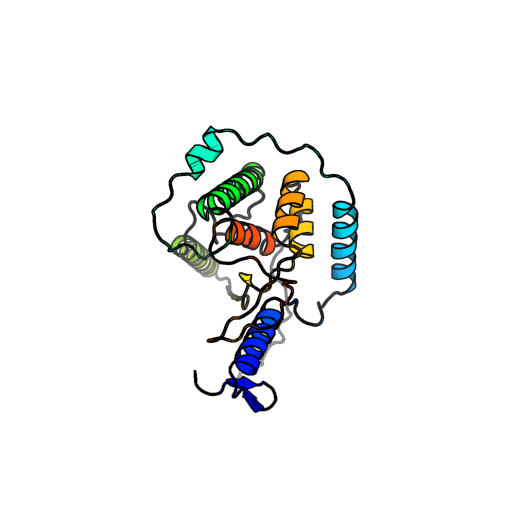 O O . ARG A 1 89 ? 3.859 15.420 -11.085 1.00 69.56 89 ARG A O 1
ATOM 691 N N . SER A 1 90 ? 4.503 15.008 -13.182 1.00 75.12 90 SER A N 1
ATOM 692 C CA . SER A 1 90 ? 3.181 14.591 -13.683 1.00 75.12 90 SER A CA 1
ATOM 693 C C . SER A 1 90 ? 2.658 13.354 -12.951 1.00 75.12 90 SER A C 1
ATOM 695 O O . SER A 1 90 ? 1.523 13.353 -12.478 1.00 75.12 90 SER A O 1
ATOM 697 N N . ARG A 1 91 ? 3.521 12.349 -12.748 1.00 77.56 91 ARG A N 1
ATOM 698 C CA . ARG A 1 91 ? 3.221 11.154 -11.952 1.00 77.56 91 ARG A CA 1
ATOM 699 C C . ARG A 1 91 ? 2.928 11.511 -10.494 1.00 77.56 91 ARG A C 1
ATOM 701 O O . ARG A 1 91 ? 1.940 11.046 -9.935 1.00 77.56 91 ARG A O 1
ATOM 708 N N . GLN A 1 92 ? 3.748 12.369 -9.885 1.00 80.00 92 GLN A N 1
ATOM 709 C CA . GLN A 1 92 ? 3.535 12.832 -8.510 1.00 80.00 92 GLN A CA 1
ATOM 710 C C . GLN A 1 92 ? 2.218 13.599 -8.344 1.00 80.00 92 GLN A C 1
ATOM 712 O O . GLN A 1 92 ? 1.520 13.394 -7.353 1.00 80.00 92 GLN A O 1
ATOM 717 N N . ILE A 1 93 ? 1.873 14.470 -9.294 1.00 83.44 93 ILE A N 1
ATOM 718 C CA . ILE A 1 93 ? 0.607 15.212 -9.301 1.00 83.44 93 ILE A CA 1
ATOM 719 C C . ILE A 1 93 ? -0.562 14.238 -9.440 1.00 83.44 93 ILE A C 1
ATOM 721 O O . ILE A 1 93 ? -1.483 14.285 -8.630 1.00 83.44 93 ILE A O 1
ATOM 725 N N . PHE A 1 94 ? -0.497 13.313 -10.399 1.00 85.31 94 PHE A N 1
ATOM 726 C CA . PHE A 1 94 ? -1.528 12.297 -10.601 1.00 85.31 94 PHE A CA 1
ATOM 727 C C . PHE A 1 94 ? -1.775 11.476 -9.329 1.00 85.31 94 PHE A C 1
ATOM 729 O O . PHE A 1 94 ? -2.908 11.339 -8.875 1.00 85.31 94 PHE A O 1
ATOM 736 N N . GLU A 1 95 ? -0.716 10.997 -8.681 1.00 86.44 95 GLU A N 1
ATOM 737 C CA . GLU A 1 95 ? -0.847 10.233 -7.441 1.00 86.44 95 GLU A CA 1
ATOM 738 C C . GLU A 1 95 ? -1.358 11.069 -6.260 1.00 86.44 95 GLU A C 1
ATOM 740 O O . GLU A 1 95 ? -2.103 10.550 -5.427 1.00 86.44 95 GLU A O 1
ATOM 745 N N . LYS A 1 96 ? -1.002 12.360 -6.180 1.00 86.38 96 LYS A N 1
ATOM 746 C CA . LYS A 1 96 ? -1.564 13.286 -5.182 1.00 86.38 96 LYS A CA 1
ATOM 747 C C . LYS A 1 96 ? -3.069 13.478 -5.381 1.00 86.38 96 LYS A C 1
ATOM 749 O O . LYS A 1 96 ? -3.801 13.398 -4.397 1.00 86.38 96 LYS A O 1
ATOM 754 N N . VAL A 1 97 ? -3.515 13.664 -6.624 1.00 88.62 97 VAL A N 1
ATOM 755 C CA . VAL A 1 97 ? -4.935 13.776 -6.996 1.00 88.62 97 VAL A CA 1
ATOM 756 C C . VAL A 1 97 ? -5.685 12.510 -6.577 1.00 88.62 97 VAL A C 1
ATOM 758 O O . VAL A 1 97 ? -6.628 12.579 -5.791 1.00 88.62 97 VAL A O 1
ATOM 761 N N . LEU A 1 98 ? -5.200 11.329 -6.981 1.00 89.94 98 LEU A N 1
ATOM 762 C CA . LEU A 1 98 ? -5.813 10.052 -6.591 1.00 89.94 98 LEU A CA 1
ATOM 763 C C . LEU A 1 98 ? -5.875 9.877 -5.071 1.00 89.94 98 LEU A C 1
ATOM 765 O O . LEU A 1 98 ? -6.892 9.441 -4.528 1.00 89.94 98 LEU A O 1
ATOM 769 N N . LYS A 1 99 ? -4.797 10.238 -4.368 1.00 89.56 99 LYS A N 1
ATOM 770 C CA . LYS A 1 99 ? -4.748 10.191 -2.907 1.00 89.56 99 LYS A CA 1
ATOM 771 C C . LYS A 1 99 ? -5.779 11.129 -2.282 1.00 89.56 99 LYS A C 1
ATOM 773 O O . LYS A 1 99 ? -6.391 10.718 -1.294 1.00 89.56 99 LYS A O 1
ATOM 778 N N . SER A 1 100 ? -5.938 12.351 -2.794 1.00 88.50 100 SER A N 1
ATOM 779 C CA . SER A 1 100 ? -6.917 13.315 -2.276 1.00 88.50 100 SER A CA 1
ATOM 780 C C . SER A 1 100 ? -8.320 12.753 -2.422 1.00 88.50 100 SER A C 1
ATOM 782 O O . SER A 1 100 ? -8.970 12.505 -1.414 1.00 88.50 100 SER A O 1
ATOM 784 N N . ARG A 1 101 ? -8.711 12.377 -3.646 1.00 89.75 101 ARG A N 1
ATOM 785 C CA . ARG A 1 101 ? -10.028 11.794 -3.947 1.00 89.75 101 ARG A CA 1
ATOM 786 C C . ARG A 1 101 ? -10.343 10.575 -3.080 1.00 89.75 101 ARG A C 1
ATOM 788 O O . ARG A 1 101 ? -11.435 10.468 -2.525 1.00 89.75 101 ARG A O 1
ATOM 795 N N . LEU A 1 102 ? -9.375 9.671 -2.915 1.00 89.75 102 LEU A N 1
ATOM 796 C CA . LEU A 1 102 ? -9.530 8.513 -2.035 1.00 89.75 102 LEU A CA 1
ATOM 797 C C . LEU A 1 102 ? -9.685 8.936 -0.567 1.00 89.75 102 LEU A C 1
ATOM 799 O O . LEU A 1 102 ? -10.523 8.392 0.146 1.00 89.75 102 LEU A O 1
ATOM 803 N N . SER A 1 103 ? -8.884 9.891 -0.097 1.00 87.62 103 SER A N 1
ATOM 804 C CA . SER A 1 103 ? -8.932 10.353 1.294 1.00 87.62 103 SER A CA 1
ATOM 805 C C . SER A 1 103 ? -10.240 11.076 1.604 1.00 87.62 103 SER A C 1
ATOM 807 O O . SER A 1 103 ? -10.826 10.804 2.648 1.00 87.62 103 SER A O 1
ATOM 809 N N . ASP A 1 104 ? -10.722 11.915 0.690 1.00 87.62 104 ASP A N 1
ATOM 810 C CA . ASP A 1 104 ? -11.977 12.658 0.812 1.00 87.62 104 ASP A CA 1
ATOM 811 C C . ASP A 1 104 ? -13.169 11.703 0.884 1.00 87.62 104 ASP A C 1
ATOM 813 O O . ASP A 1 104 ? -14.022 11.839 1.760 1.00 87.62 104 ASP A O 1
ATOM 817 N N . HIS A 1 105 ? -13.181 10.656 0.051 1.00 88.31 105 HIS A N 1
ATOM 818 C CA . HIS A 1 105 ? -14.202 9.607 0.118 1.00 88.31 105 HIS A CA 1
ATOM 819 C C . HIS A 1 105 ? -14.179 8.853 1.454 1.00 88.31 105 HIS A C 1
ATOM 821 O O . HIS A 1 105 ? -15.218 8.635 2.080 1.00 88.31 105 HIS A O 1
ATOM 827 N N . LEU A 1 106 ? -12.989 8.451 1.912 1.00 85.94 106 LEU A N 1
ATOM 828 C CA . LEU A 1 106 ? -12.830 7.676 3.144 1.00 85.94 106 LEU A CA 1
ATOM 829 C C . LEU A 1 106 ? -13.151 8.494 4.401 1.00 85.94 106 LEU A C 1
ATOM 831 O O . LEU A 1 106 ? -13.762 7.963 5.330 1.00 85.94 106 LEU A O 1
ATOM 835 N N . LEU A 1 107 ? -12.738 9.763 4.445 1.00 83.62 107 LEU A N 1
ATOM 836 C CA . LEU A 1 107 ? -13.012 10.680 5.552 1.00 83.62 107 LEU A CA 1
ATOM 837 C C . LEU A 1 107 ? -14.469 11.143 5.540 1.00 83.62 107 LEU A C 1
ATOM 839 O O . LEU A 1 107 ? -15.119 11.080 6.580 1.00 83.62 107 LEU A O 1
ATOM 843 N N . GLY A 1 108 ? -14.996 11.533 4.376 1.00 81.62 108 GLY A N 1
ATOM 844 C CA . GLY A 1 108 ? -16.366 12.022 4.220 1.00 81.62 108 GLY A CA 1
ATOM 845 C C . GLY A 1 108 ? -17.422 10.987 4.608 1.00 81.62 108 GLY A C 1
ATOM 846 O O . GLY A 1 108 ? -18.428 11.334 5.218 1.00 81.62 108 GLY A O 1
ATOM 847 N N . LYS A 1 109 ? -17.168 9.698 4.346 1.00 82.62 109 LYS A N 1
ATOM 848 C CA . LYS A 1 109 ? -18.046 8.596 4.779 1.00 82.62 109 LYS A CA 1
ATOM 849 C C . LYS A 1 109 ? -17.724 8.046 6.179 1.00 82.62 109 LYS A C 1
ATOM 851 O O . LYS A 1 109 ? -18.327 7.056 6.588 1.00 82.62 109 LYS A O 1
ATOM 856 N N . GLY A 1 110 ? -16.755 8.618 6.902 1.00 80.06 110 GLY A N 1
ATOM 857 C CA . GLY A 1 110 ? -16.352 8.128 8.228 1.00 80.06 110 GLY A CA 1
ATOM 858 C C . GLY A 1 110 ? -15.838 6.682 8.218 1.00 80.06 110 GLY A C 1
ATOM 859 O O . GLY A 1 110 ? -15.993 5.950 9.192 1.00 80.06 110 GLY A O 1
ATOM 860 N N . LEU A 1 111 ? -15.250 6.236 7.103 1.00 80.44 111 LEU A N 1
ATOM 861 C CA . LEU A 1 111 ? -14.841 4.843 6.908 1.00 80.44 111 LEU A CA 1
ATOM 862 C C . LEU A 1 111 ? -13.517 4.518 7.610 1.00 80.44 111 LEU A C 1
ATOM 864 O O . LEU A 1 111 ? -13.181 3.341 7.760 1.00 80.44 111 LEU A O 1
ATOM 868 N N . ILE A 1 112 ? -12.775 5.533 8.053 1.00 76.62 112 ILE A N 1
ATOM 869 C CA . ILE A 1 112 ? -11.521 5.380 8.794 1.00 76.62 112 ILE A CA 1
ATOM 870 C C . ILE A 1 112 ? -11.832 5.117 10.268 1.00 76.62 112 ILE A C 1
ATOM 872 O O . ILE A 1 112 ? -12.475 5.928 10.929 1.00 76.62 112 ILE A O 1
ATOM 876 N N . ILE A 1 113 ? -11.345 3.988 10.787 1.00 78.31 113 ILE A N 1
ATOM 877 C CA . ILE A 1 113 ? -11.488 3.647 12.205 1.00 78.31 113 ILE A CA 1
ATOM 878 C C . ILE A 1 113 ? -10.687 4.624 13.074 1.00 78.31 113 ILE A C 1
ATOM 880 O O . ILE A 1 113 ? -9.593 5.058 12.707 1.00 78.31 113 ILE A O 1
ATOM 884 N N . ASN A 1 114 ? -11.215 4.958 14.250 1.00 78.62 114 ASN A N 1
ATOM 885 C CA . ASN A 1 114 ? -10.605 5.961 15.122 1.00 78.62 114 ASN A CA 1
ATOM 886 C C . ASN A 1 114 ? -9.266 5.514 15.708 1.00 78.62 114 ASN A C 1
ATOM 888 O O . ASN A 1 114 ? -8.485 6.346 16.143 1.00 78.62 114 ASN A O 1
ATOM 892 N N . GLU A 1 115 ? -8.998 4.214 15.743 1.00 81.25 115 GLU A N 1
ATOM 893 C CA . GLU A 1 115 ? -7.771 3.613 16.262 1.00 81.25 115 GLU A CA 1
ATOM 894 C C . GLU A 1 115 ? -6.633 3.607 15.229 1.00 81.25 115 GLU A C 1
ATOM 896 O O . GLU A 1 115 ? -5.485 3.354 15.589 1.00 81.25 115 GLU A O 1
ATOM 901 N N . GLN A 1 116 ? -6.920 3.908 13.956 1.00 82.00 116 GLN A N 1
ATOM 902 C CA . GLN A 1 116 ? -5.918 3.938 12.893 1.00 82.00 116 GLN A CA 1
ATOM 903 C C . GLN A 1 116 ? -5.280 5.327 12.789 1.00 82.00 116 GLN A C 1
ATOM 905 O O . GLN A 1 116 ? -5.838 6.259 12.208 1.00 82.00 116 GLN A O 1
ATOM 910 N N . PHE A 1 117 ? -4.083 5.448 13.361 1.00 82.75 117 PHE A N 1
ATOM 911 C CA . PHE A 1 117 ? -3.302 6.691 13.385 1.00 82.75 117 PHE A CA 1
ATOM 912 C C . PHE A 1 117 ? -2.288 6.762 12.236 1.00 82.75 117 PHE A C 1
ATOM 914 O O . PHE A 1 117 ? -1.936 7.850 11.779 1.00 82.75 117 PHE A O 1
ATOM 921 N N . GLY A 1 118 ? -1.844 5.603 11.739 1.00 81.94 118 GLY A N 1
ATOM 922 C CA . GLY A 1 118 ? -0.893 5.496 10.637 1.00 81.94 118 GLY A CA 1
ATOM 923 C C . GLY A 1 118 ? -1.377 6.224 9.383 1.00 81.94 118 GLY A C 1
ATOM 924 O O . GLY A 1 118 ? -2.496 6.021 8.905 1.00 81.94 118 GLY A O 1
ATOM 925 N N . PHE A 1 119 ? -0.516 7.092 8.850 1.00 76.25 119 PHE A N 1
ATOM 926 C CA . PHE A 1 119 ? -0.757 7.874 7.639 1.00 76.25 119 PHE A CA 1
ATOM 927 C C . PHE A 1 119 ? -2.015 8.762 7.679 1.00 76.25 119 PHE A C 1
ATOM 929 O O . PHE A 1 119 ? -2.453 9.210 6.623 1.00 76.25 119 PHE A O 1
ATOM 936 N N . ARG A 1 120 ? -2.629 9.028 8.838 1.00 78.12 120 ARG A N 1
ATOM 937 C CA . ARG A 1 120 ? -3.842 9.852 8.942 1.00 78.12 120 ARG A CA 1
ATOM 938 C C . ARG A 1 120 ? -3.473 11.315 9.241 1.00 78.12 120 ARG A C 1
ATOM 940 O O . ARG A 1 120 ? -2.614 11.549 10.090 1.00 78.12 120 ARG A O 1
ATOM 947 N N . PRO A 1 121 ? -4.094 12.312 8.580 1.00 74.00 121 PRO A N 1
ATOM 948 C CA . PRO A 1 121 ? -3.873 13.709 8.944 1.00 74.00 121 PRO A CA 1
ATOM 949 C C . PRO A 1 121 ? -4.297 13.959 10.398 1.00 74.00 121 PRO A C 1
ATOM 951 O O . PRO A 1 121 ? -5.238 13.337 10.899 1.00 74.00 121 PRO A O 1
ATOM 954 N N . ASN A 1 122 ? -3.597 14.871 11.073 1.00 79.38 122 ASN A N 1
ATOM 955 C CA . ASN A 1 122 ? -3.854 15.267 12.466 1.00 79.38 122 ASN A CA 1
ATOM 956 C C . ASN A 1 122 ? -3.727 14.131 13.501 1.00 79.38 122 ASN A C 1
ATOM 958 O O . ASN A 1 122 ? -4.254 14.244 14.604 1.00 79.38 122 ASN A O 1
ATOM 962 N N . HIS A 1 123 ? -3.044 13.038 13.147 1.00 83.06 123 HIS A N 1
ATOM 963 C CA . HIS A 1 123 ? -2.732 11.927 14.041 1.00 83.06 123 HIS A CA 1
ATOM 964 C C . HIS A 1 123 ? -1.221 11.701 14.060 1.00 83.06 123 HIS A C 1
ATOM 966 O O . HIS A 1 123 ? -0.549 11.784 13.032 1.00 83.06 123 HIS A O 1
ATOM 972 N N . SER A 1 124 ? -0.680 11.416 15.239 1.00 87.62 124 SER A N 1
ATOM 973 C CA . SER A 1 124 ? 0.755 11.259 15.462 1.00 87.62 124 SER A CA 1
ATOM 974 C C . SER A 1 124 ? 1.050 10.064 16.365 1.00 87.62 124 SER A C 1
ATOM 976 O O . SER A 1 124 ? 0.200 9.621 17.140 1.00 87.62 124 SER A O 1
ATOM 978 N N . CYS A 1 125 ? 2.277 9.545 16.279 1.00 86.62 125 CYS A N 1
ATOM 979 C CA . CYS A 1 125 ? 2.728 8.443 17.129 1.00 86.62 125 CYS A CA 1
ATOM 980 C C . CYS A 1 125 ? 2.597 8.761 18.639 1.00 86.62 125 CYS A C 1
ATOM 982 O O . CYS A 1 125 ? 2.029 7.934 19.357 1.00 86.62 125 CYS A O 1
ATOM 984 N N . PRO A 1 126 ? 2.982 9.960 19.132 1.00 91.50 126 PRO A N 1
ATOM 985 C CA . PRO A 1 126 ? 2.791 10.317 20.539 1.00 91.50 126 PRO A CA 1
ATOM 986 C C . PRO A 1 126 ? 1.333 10.264 21.002 1.00 91.50 126 PRO A C 1
ATOM 988 O O . PRO A 1 126 ? 1.061 9.778 22.095 1.00 91.50 126 PRO A O 1
ATOM 991 N N . GLN A 1 127 ? 0.381 10.704 20.171 1.00 88.19 127 GLN A N 1
ATOM 992 C CA . GLN A 1 127 ? -1.040 10.641 20.528 1.00 88.19 127 GLN A CA 1
ATOM 993 C C . GLN A 1 127 ? -1.538 9.191 20.641 1.00 88.19 127 GLN A C 1
ATOM 995 O O . GLN A 1 127 ? -2.333 8.886 21.528 1.00 88.19 127 GLN A O 1
ATOM 1000 N N . GLN A 1 128 ? -1.051 8.282 19.789 1.00 89.88 128 GLN A N 1
ATOM 1001 C CA . GLN A 1 128 ? -1.402 6.862 19.891 1.00 89.88 128 GLN A CA 1
ATOM 1002 C C . GLN A 1 128 ? -0.813 6.224 21.157 1.00 89.88 128 GLN A C 1
ATOM 1004 O O . GLN A 1 128 ? -1.489 5.444 21.829 1.00 89.88 128 GLN A O 1
ATOM 1009 N N . ALA A 1 129 ? 0.427 6.578 21.506 1.00 92.12 129 ALA A N 1
ATOM 1010 C CA . ALA A 1 129 ? 1.058 6.133 22.745 1.00 92.12 129 ALA A CA 1
ATOM 1011 C C . ALA A 1 129 ? 0.300 6.652 23.977 1.00 92.12 129 ALA A C 1
ATOM 1013 O O . ALA A 1 129 ? 0.003 5.874 24.881 1.00 92.12 129 ALA A O 1
ATOM 1014 N N . LEU A 1 130 ? -0.089 7.933 23.979 1.00 92.88 130 LEU A N 1
ATOM 1015 C CA . LEU A 1 130 ? -0.891 8.530 25.047 1.00 92.88 130 LEU A CA 1
ATOM 1016 C C . LEU A 1 130 ? -2.209 7.771 25.245 1.00 92.88 130 LEU A C 1
ATOM 1018 O O . LEU A 1 130 ? -2.520 7.368 26.362 1.00 92.88 130 LEU A O 1
ATOM 1022 N N . ARG A 1 131 ? -2.931 7.481 24.159 1.00 89.12 131 ARG A N 1
ATOM 1023 C CA . ARG A 1 131 ? -4.186 6.719 24.210 1.00 89.12 131 ARG A CA 1
ATOM 1024 C C . ARG A 1 131 ? -4.005 5.320 24.811 1.00 89.12 131 ARG A C 1
ATOM 1026 O O . ARG A 1 131 ? -4.868 4.849 25.554 1.00 89.12 131 ARG A O 1
ATOM 1033 N N . LEU A 1 132 ? -2.897 4.642 24.500 1.00 91.75 132 LEU A N 1
ATOM 1034 C CA . LEU A 1 132 ? -2.568 3.345 25.099 1.00 91.75 132 LEU A CA 1
ATOM 1035 C C . LEU A 1 132 ? -2.311 3.477 26.607 1.00 91.75 132 LEU A C 1
ATOM 1037 O O . LEU A 1 132 ? -2.844 2.684 27.384 1.00 91.75 132 LEU A O 1
ATOM 1041 N N . VAL A 1 133 ? -1.537 4.484 27.020 1.00 93.88 133 VAL A N 1
ATOM 1042 C CA . VAL A 1 133 ? -1.252 4.761 28.437 1.00 93.88 133 VAL A CA 1
ATOM 1043 C C . VAL A 1 133 ? -2.545 5.046 29.198 1.00 93.88 133 VAL A C 1
ATOM 1045 O O . VAL A 1 133 ? -2.787 4.419 30.224 1.00 93.88 133 VAL A O 1
ATOM 1048 N N . GLU A 1 134 ? -3.424 5.896 28.665 1.00 93.69 134 GLU A N 1
ATOM 1049 C CA . GLU A 1 134 ? -4.734 6.189 29.259 1.00 93.69 134 GLU A CA 1
ATOM 1050 C C . GLU A 1 134 ? -5.585 4.925 29.429 1.00 93.69 134 GLU A C 1
ATOM 1052 O O . GLU A 1 134 ? -6.179 4.710 30.489 1.00 93.69 134 GLU A O 1
ATOM 1057 N N . HIS A 1 135 ? -5.607 4.047 28.420 1.00 92.00 135 HIS A N 1
ATOM 1058 C CA . HIS A 1 135 ? -6.336 2.781 28.493 1.00 92.00 135 HIS A CA 1
ATOM 1059 C C . HIS A 1 135 ? -5.796 1.864 29.600 1.00 92.00 135 HIS A C 1
ATOM 1061 O O . HIS A 1 135 ? -6.570 1.253 30.344 1.00 92.00 135 HIS A O 1
ATOM 1067 N N . ILE A 1 136 ? -4.470 1.780 29.736 1.00 94.19 136 ILE A N 1
ATOM 1068 C CA . ILE A 1 136 ? -3.810 1.003 30.789 1.00 94.19 136 ILE A CA 1
ATOM 1069 C C . ILE A 1 136 ? -4.118 1.605 32.164 1.00 94.19 136 ILE A C 1
ATOM 1071 O O . ILE A 1 136 ? -4.527 0.872 33.067 1.00 94.19 136 ILE A O 1
ATOM 1075 N N . SER A 1 137 ? -3.989 2.926 32.318 1.00 94.50 137 SER A N 1
ATOM 1076 C CA . SER A 1 137 ? -4.277 3.637 33.566 1.00 94.50 137 SER A CA 1
ATOM 1077 C C . SER A 1 137 ? -5.732 3.471 34.005 1.00 94.50 137 SER A C 1
ATOM 1079 O O . SER A 1 137 ? -5.995 3.241 35.184 1.00 94.50 137 SER A O 1
ATOM 1081 N N . GLU A 1 138 ? -6.689 3.529 33.079 1.00 94.94 138 GLU A N 1
ATOM 1082 C CA . GLU A 1 138 ? -8.104 3.312 33.387 1.00 94.94 138 GLU A CA 1
ATOM 1083 C C . GLU A 1 138 ? -8.392 1.856 33.780 1.00 94.94 138 GLU A C 1
ATOM 1085 O O . GLU A 1 138 ? -9.143 1.590 34.723 1.00 94.94 138 GLU A O 1
ATOM 1090 N N . GLY A 1 139 ? -7.759 0.893 33.102 1.00 93.62 139 GLY A N 1
ATOM 1091 C CA . GLY A 1 139 ? -7.805 -0.516 33.491 1.00 93.62 139 GLY A CA 1
ATOM 1092 C C . GLY A 1 139 ? -7.290 -0.732 34.916 1.00 93.62 139 GLY A C 1
ATOM 1093 O O . GLY A 1 139 ? -7.956 -1.398 35.714 1.00 93.62 139 GLY A O 1
ATOM 1094 N N . PHE A 1 140 ? -6.168 -0.092 35.255 1.00 94.44 140 PHE A N 1
ATOM 1095 C CA . PHE A 1 140 ? -5.567 -0.136 36.586 1.00 94.44 140 PHE A CA 1
ATOM 1096 C C . PHE A 1 140 ? -6.495 0.448 37.661 1.00 94.44 140 PHE A C 1
ATOM 1098 O O . PHE A 1 140 ? -6.776 -0.228 38.652 1.00 94.44 140 PHE A O 1
ATOM 1105 N N . LYS A 1 141 ? -7.068 1.641 37.434 1.00 95.69 141 LYS A N 1
ATOM 1106 C CA . LYS A 1 141 ? -8.050 2.269 38.346 1.00 95.69 141 LYS A CA 1
ATOM 1107 C C . LYS A 1 141 ? -9.245 1.358 38.633 1.00 95.69 141 LYS A C 1
ATOM 1109 O O . LYS A 1 141 ? -9.738 1.304 39.756 1.00 95.69 141 LYS A O 1
ATOM 1114 N N . ARG A 1 142 ? -9.691 0.593 37.633 1.00 95.94 142 ARG A N 1
ATOM 1115 C CA . ARG A 1 142 ? -10.811 -0.358 37.747 1.00 95.94 142 ARG A CA 1
ATOM 1116 C C . ARG A 1 142 ? -10.407 -1.742 38.264 1.00 95.94 142 ARG A C 1
ATOM 1118 O O . ARG A 1 142 ? -11.221 -2.662 38.185 1.00 95.94 142 ARG A O 1
ATOM 1125 N N . LYS A 1 143 ? -9.172 -1.915 38.752 1.00 94.62 143 LYS A N 1
ATOM 1126 C CA . LYS A 1 143 ? -8.606 -3.198 3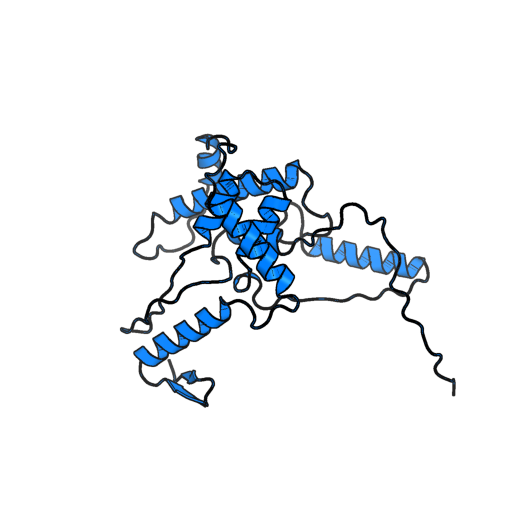9.210 1.00 94.62 143 LYS A CA 1
ATOM 1127 C C . LYS A 1 143 ? -8.706 -4.312 38.155 1.00 94.62 143 LYS A C 1
ATOM 1129 O O . LYS A 1 143 ? -8.897 -5.484 38.481 1.00 94.62 143 LYS A O 1
ATOM 1134 N N . ARG A 1 144 ? -8.612 -3.958 36.870 1.00 94.31 144 ARG A N 1
ATOM 1135 C CA . ARG A 1 144 ? -8.621 -4.912 35.753 1.00 94.31 144 ARG A CA 1
ATOM 1136 C C . ARG A 1 144 ? -7.193 -5.289 35.381 1.00 94.31 144 ARG A C 1
ATOM 1138 O O . ARG A 1 144 ? -6.297 -4.453 35.398 1.00 94.31 144 ARG A O 1
ATOM 1145 N N . LYS A 1 145 ? -7.000 -6.547 34.986 1.00 90.50 145 LYS A N 1
ATOM 1146 C CA . LYS A 1 145 ? -5.761 -6.986 34.337 1.00 90.50 145 LYS A CA 1
ATOM 1147 C C . LYS A 1 145 ? -5.822 -6.583 32.864 1.00 90.50 145 LYS A C 1
ATOM 1149 O O . LYS A 1 145 ? -6.719 -7.029 32.150 1.00 90.50 145 LYS A O 1
ATOM 1154 N N . THR A 1 146 ? -4.884 -5.749 32.433 1.00 91.12 146 THR A N 1
ATOM 1155 C CA . THR A 1 146 ? -4.750 -5.310 31.039 1.00 91.12 146 THR A CA 1
ATOM 1156 C C . THR A 1 146 ? -3.598 -6.070 30.395 1.00 91.12 146 THR A C 1
ATOM 1158 O O . THR A 1 146 ? -2.512 -6.134 30.962 1.00 91.12 146 THR A O 1
ATOM 1161 N N . VAL A 1 147 ? -3.833 -6.654 29.221 1.00 90.56 147 VAL A N 1
ATOM 1162 C CA . VAL A 1 147 ? -2.810 -7.343 28.421 1.00 90.56 147 VAL A CA 1
ATOM 1163 C C . VAL A 1 147 ? -2.735 -6.647 27.070 1.00 90.56 147 VAL A C 1
ATOM 1165 O O . VAL A 1 147 ? -3.769 -6.445 26.433 1.00 90.56 147 VAL A O 1
ATOM 1168 N N . ALA A 1 148 ? -1.528 -6.283 26.643 1.00 88.25 148 ALA A N 1
ATOM 1169 C CA . ALA A 1 148 ? -1.267 -5.732 25.319 1.00 88.25 148 ALA A CA 1
ATOM 1170 C C . ALA A 1 148 ? -0.623 -6.803 24.432 1.00 88.25 148 ALA A C 1
ATOM 1172 O O . ALA A 1 148 ? 0.260 -7.533 24.879 1.00 88.25 148 ALA A O 1
ATOM 1173 N N . VAL A 1 149 ? -1.073 -6.891 23.181 1.00 90.56 149 VAL A N 1
ATOM 1174 C CA . VAL A 1 149 ? -0.490 -7.758 22.152 1.00 90.56 149 VAL A CA 1
ATOM 1175 C C . VAL A 1 149 ? -0.083 -6.862 20.993 1.00 90.56 149 VAL A C 1
ATOM 1177 O O . VAL A 1 149 ? -0.918 -6.128 20.466 1.00 90.56 149 VAL A O 1
ATOM 1180 N N . PHE A 1 150 ? 1.193 -6.906 20.627 1.00 86.19 150 PHE A N 1
ATOM 1181 C CA . PHE A 1 150 ? 1.749 -6.121 19.532 1.00 86.19 150 PHE A CA 1
ATOM 1182 C C . PHE A 1 150 ? 2.003 -7.036 18.339 1.00 86.19 150 PHE A C 1
ATOM 1184 O O . PHE A 1 150 ? 2.549 -8.127 18.498 1.00 86.19 150 PHE A O 1
ATOM 1191 N N . PHE A 1 151 ? 1.595 -6.582 17.159 1.00 85.50 151 PHE A N 1
ATOM 1192 C CA . PHE A 1 151 ? 1.829 -7.265 15.894 1.00 85.50 151 PHE A CA 1
ATOM 1193 C C . PHE A 1 151 ? 2.625 -6.342 14.984 1.00 85.50 151 PHE A C 1
ATOM 1195 O O . PHE A 1 151 ? 2.349 -5.144 14.938 1.00 85.50 151 PHE A O 1
ATOM 1202 N N . ASP A 1 152 ? 3.574 -6.919 14.257 1.00 83.19 152 ASP A N 1
ATOM 1203 C CA . ASP A 1 152 ? 4.319 -6.233 13.210 1.00 83.19 152 ASP A CA 1
ATOM 1204 C C . ASP A 1 152 ? 4.169 -7.006 11.898 1.00 83.19 152 ASP A C 1
ATOM 1206 O O . ASP A 1 152 ? 4.218 -8.240 11.879 1.00 83.19 152 ASP A O 1
ATOM 1210 N N . VAL A 1 153 ? 3.935 -6.277 10.808 1.00 81.38 153 VAL A N 1
ATOM 1211 C CA . VAL A 1 153 ? 3.747 -6.856 9.477 1.00 81.38 153 VAL A CA 1
ATOM 1212 C C . VAL A 1 153 ? 5.049 -6.698 8.710 1.00 81.38 153 VAL A C 1
ATOM 1214 O O . VAL A 1 153 ? 5.371 -5.625 8.196 1.00 81.38 153 VAL A O 1
ATOM 1217 N N . ALA A 1 154 ? 5.795 -7.795 8.599 1.00 79.25 154 ALA A N 1
ATOM 1218 C CA . ALA A 1 154 ? 7.038 -7.811 7.844 1.00 79.25 154 ALA A CA 1
ATOM 1219 C C . ALA A 1 154 ? 6.793 -7.401 6.382 1.00 79.25 154 ALA A C 1
ATOM 1221 O O . ALA A 1 154 ? 5.970 -8.000 5.687 1.00 79.25 154 ALA A O 1
ATOM 1222 N N . LYS A 1 155 ? 7.541 -6.393 5.913 1.00 83.12 155 LYS A N 1
ATOM 1223 C CA . LYS A 1 155 ? 7.502 -5.900 4.524 1.00 83.12 155 LYS A CA 1
ATOM 1224 C C . LYS A 1 155 ? 6.089 -5.521 4.056 1.00 83.12 155 LYS A C 1
ATOM 1226 O O . LYS A 1 155 ? 5.691 -5.843 2.939 1.00 83.12 155 LYS A O 1
ATOM 1231 N N . ALA A 1 156 ? 5.333 -4.818 4.902 1.00 84.38 156 ALA A N 1
ATOM 1232 C CA . ALA A 1 156 ? 3.933 -4.458 4.653 1.00 84.38 156 ALA A CA 1
ATOM 1233 C C . ALA A 1 156 ? 3.677 -3.828 3.269 1.00 84.38 156 ALA A C 1
ATOM 1235 O O . ALA A 1 156 ? 2.693 -4.162 2.616 1.00 84.38 156 ALA A O 1
ATOM 1236 N N . PHE A 1 157 ? 4.582 -2.967 2.788 1.00 85.50 157 PHE A N 1
ATOM 1237 C CA . PHE A 1 157 ? 4.477 -2.357 1.459 1.00 85.50 157 PHE A CA 1
ATOM 1238 C C . PHE A 1 157 ? 4.733 -3.335 0.312 1.00 85.50 157 PHE A C 1
ATOM 1240 O O . PHE A 1 157 ? 4.114 -3.184 -0.734 1.00 85.50 157 PHE A O 1
ATOM 1247 N N . ASP A 1 158 ? 5.590 -4.335 0.498 1.00 86.81 158 ASP A N 1
ATOM 1248 C CA . ASP A 1 158 ? 5.994 -5.270 -0.560 1.00 86.81 158 ASP A CA 1
ATOM 1249 C C . ASP A 1 158 ? 5.042 -6.478 -0.629 1.00 86.81 158 ASP A C 1
ATOM 1251 O O . ASP A 1 158 ? 4.927 -7.140 -1.655 1.00 86.81 158 ASP A O 1
ATOM 1255 N N . LYS A 1 159 ? 4.285 -6.727 0.447 1.00 86.62 159 LYS A N 1
ATOM 1256 C CA . LYS A 1 159 ? 3.386 -7.882 0.603 1.00 86.62 159 LYS A CA 1
ATOM 1257 C C . LYS A 1 159 ? 1.894 -7.563 0.452 1.00 86.62 159 LYS A C 1
ATOM 1259 O O . LYS A 1 159 ? 1.054 -8.410 0.747 1.00 86.62 159 LYS A O 1
ATOM 1264 N N . VAL A 1 160 ? 1.533 -6.369 -0.025 1.00 89.19 160 VAL A N 1
ATOM 1265 C CA . VAL A 1 160 ? 0.123 -5.995 -0.249 1.00 89.19 160 VAL A CA 1
ATOM 1266 C C . VAL A 1 160 ? -0.519 -6.913 -1.292 1.00 89.19 160 VAL A C 1
ATOM 1268 O O . VAL A 1 160 ? -0.135 -6.893 -2.461 1.00 89.19 160 VAL A O 1
ATOM 1271 N N . TRP A 1 161 ? -1.547 -7.665 -0.897 1.00 90.44 161 TRP A N 1
ATOM 1272 C CA . TRP A 1 161 ? -2.334 -8.481 -1.826 1.00 90.44 161 TRP A CA 1
ATOM 1273 C C . TRP A 1 161 ? -3.264 -7.607 -2.669 1.00 90.44 161 TRP A C 1
ATOM 1275 O O . TRP A 1 161 ? -4.204 -7.000 -2.144 1.00 90.44 161 TRP A O 1
ATOM 1285 N N . HIS A 1 162 ? -3.000 -7.539 -3.978 1.00 91.56 162 HIS A N 1
ATOM 1286 C CA . HIS A 1 162 ? -3.716 -6.651 -4.900 1.00 91.56 162 HIS A CA 1
ATOM 1287 C C . HIS A 1 162 ? -5.210 -6.966 -4.959 1.00 91.56 162 HIS A C 1
ATOM 1289 O O . HIS A 1 162 ? -6.010 -6.068 -4.712 1.00 91.56 162 HIS A O 1
ATOM 1295 N N . ALA A 1 163 ? -5.602 -8.223 -5.196 1.00 90.75 163 ALA A N 1
ATOM 1296 C CA . ALA A 1 163 ? -7.019 -8.591 -5.266 1.00 90.75 163 ALA A CA 1
ATOM 1297 C C . ALA A 1 163 ? -7.749 -8.286 -3.947 1.00 90.75 163 ALA A C 1
ATOM 1299 O O . ALA A 1 163 ? -8.818 -7.680 -3.955 1.00 90.75 163 ALA A O 1
ATOM 1300 N N . GLY A 1 164 ? -7.131 -8.585 -2.800 1.00 90.94 164 GLY A N 1
ATOM 1301 C CA . GLY A 1 164 ? -7.678 -8.229 -1.489 1.00 90.94 164 GLY A CA 1
ATOM 1302 C C . GLY A 1 164 ? -7.860 -6.720 -1.288 1.00 90.94 164 GLY A C 1
ATOM 1303 O O . GLY A 1 164 ? -8.870 -6.288 -0.729 1.00 90.94 164 GLY A O 1
ATOM 1304 N N . LEU A 1 165 ? -6.914 -5.901 -1.757 1.00 92.06 165 LEU A N 1
ATOM 1305 C CA . LEU A 1 165 ? -7.025 -4.440 -1.720 1.00 92.06 165 LEU A CA 1
ATOM 1306 C C . LEU A 1 165 ? -8.163 -3.934 -2.621 1.00 92.06 165 LEU A C 1
ATOM 1308 O O . LEU A 1 165 ? -8.991 -3.152 -2.155 1.00 92.06 165 LEU A O 1
ATOM 1312 N N . ILE A 1 166 ? -8.241 -4.399 -3.871 1.00 93.38 166 ILE A N 1
ATOM 1313 C CA . ILE A 1 166 ? -9.300 -4.010 -4.816 1.00 93.38 166 ILE A CA 1
ATOM 1314 C C . ILE A 1 166 ? -10.679 -4.422 -4.293 1.00 93.38 166 ILE A C 1
ATOM 1316 O O . ILE A 1 166 ? -11.607 -3.611 -4.260 1.00 93.38 166 ILE A O 1
ATOM 1320 N N . TYR A 1 167 ? -10.801 -5.641 -3.769 1.00 92.25 167 TYR A N 1
ATOM 1321 C CA . TYR A 1 167 ? -12.021 -6.111 -3.122 1.00 92.25 167 TYR A CA 1
ATOM 1322 C C . TYR A 1 167 ? -12.434 -5.200 -1.961 1.00 92.25 167 TYR A C 1
ATOM 1324 O O . TYR A 1 167 ? -13.590 -4.784 -1.884 1.00 92.25 167 TYR A O 1
ATOM 1332 N N . LYS A 1 168 ? -11.494 -4.818 -1.083 1.00 90.94 168 LYS A N 1
ATOM 1333 C CA . LYS A 1 168 ? -11.775 -3.880 0.016 1.00 90.94 168 LYS A CA 1
ATOM 1334 C C . LYS A 1 168 ? -12.232 -2.511 -0.483 1.00 90.94 168 LYS A C 1
ATOM 1336 O O . LYS A 1 168 ? -13.144 -1.947 0.114 1.00 90.94 168 LYS A O 1
ATOM 1341 N N . LEU A 1 169 ? -11.650 -1.982 -1.558 1.00 92.31 169 LEU A N 1
ATOM 1342 C CA . LEU A 1 169 ? -12.081 -0.705 -2.137 1.00 92.31 169 LEU A CA 1
ATOM 1343 C C . LEU A 1 169 ? -13.540 -0.763 -2.619 1.00 92.31 169 LEU A C 1
ATOM 1345 O O . LEU A 1 169 ? -14.317 0.140 -2.306 1.00 92.31 169 LEU A O 1
ATOM 1349 N N . HIS A 1 170 ? -13.948 -1.858 -3.266 1.00 91.25 170 HIS A N 1
ATOM 1350 C CA . HIS A 1 170 ? -15.354 -2.065 -3.628 1.00 91.25 170 HIS A CA 1
ATOM 1351 C C . HIS A 1 170 ? -16.268 -2.206 -2.400 1.00 91.25 170 HIS A C 1
ATOM 1353 O O . HIS A 1 170 ? -17.355 -1.632 -2.381 1.00 91.25 170 HIS A O 1
ATOM 1359 N N . GLN A 1 171 ? -15.834 -2.902 -1.341 1.00 90.31 171 GLN A N 1
ATOM 1360 C CA . GLN A 1 171 ? -16.595 -2.998 -0.081 1.00 90.31 171 GLN A CA 1
ATOM 1361 C C . GLN A 1 171 ? -16.771 -1.637 0.612 1.00 90.31 171 GLN A C 1
ATOM 1363 O O . GLN A 1 171 ? -17.767 -1.399 1.292 1.00 90.31 171 GLN A O 1
ATOM 1368 N N . LEU A 1 172 ? -15.816 -0.725 0.425 1.00 89.12 172 LEU A N 1
ATOM 1369 C CA . LEU A 1 172 ? -15.863 0.654 0.912 1.00 89.12 172 LEU A CA 1
ATOM 1370 C C . LEU A 1 172 ? -16.699 1.586 0.022 1.00 89.12 172 LEU A C 1
ATOM 1372 O O . LEU A 1 172 ? -16.761 2.792 0.283 1.00 89.12 172 LEU A O 1
ATOM 1376 N N . GLN A 1 173 ? -17.343 1.041 -1.016 1.00 89.88 173 GLN A N 1
ATOM 1377 C CA . GLN A 1 173 ? -18.134 1.791 -1.990 1.00 89.88 173 GLN A CA 1
ATOM 1378 C C . GLN A 1 173 ? -17.348 2.965 -2.586 1.00 89.88 173 GLN A C 1
ATOM 1380 O O . GLN A 1 173 ? -17.902 4.055 -2.741 1.00 89.88 173 GLN A O 1
ATOM 1385 N N . VAL A 1 174 ? -16.042 2.781 -2.802 1.00 90.88 174 VAL A N 1
ATOM 1386 C CA . VAL A 1 174 ? -15.216 3.731 -3.555 1.00 90.88 174 VAL A CA 1
ATOM 1387 C C . VAL A 1 174 ? -15.723 3.739 -5.002 1.00 90.88 174 VAL A C 1
ATOM 1389 O O . VAL A 1 174 ? -16.054 2.659 -5.494 1.00 90.88 174 VAL A O 1
ATOM 1392 N N . PRO A 1 175 ? -15.798 4.907 -5.669 1.00 91.38 175 PRO A N 1
ATOM 1393 C CA . PRO A 1 175 ? -16.255 4.990 -7.053 1.00 91.38 175 PRO A CA 1
ATOM 1394 C C . PRO A 1 175 ? -15.525 4.008 -7.975 1.00 91.38 175 PRO A C 1
ATOM 1396 O O . PRO A 1 175 ? -14.294 3.889 -7.911 1.00 91.38 175 PRO A O 1
ATOM 1399 N N . ASP A 1 176 ? -16.272 3.321 -8.837 1.00 89.69 176 ASP A N 1
ATOM 1400 C CA . ASP A 1 176 ? -15.783 2.229 -9.681 1.00 89.69 176 ASP A CA 1
ATOM 1401 C C . ASP A 1 176 ? -14.647 2.713 -10.596 1.00 89.69 176 ASP A C 1
ATOM 1403 O O . ASP A 1 176 ? -13.644 2.014 -10.768 1.00 89.69 176 ASP A O 1
ATOM 1407 N N . ARG A 1 177 ? -14.730 3.950 -11.106 1.00 90.38 177 ARG A N 1
ATOM 1408 C CA . ARG A 1 177 ? -13.665 4.537 -11.930 1.00 90.38 177 ARG A CA 1
ATOM 1409 C C . ARG A 1 177 ? -12.356 4.732 -11.166 1.00 90.38 177 ARG A C 1
ATOM 1411 O O . ARG A 1 177 ? -11.287 4.507 -11.731 1.00 90.38 177 ARG A O 1
ATOM 1418 N N . LEU A 1 178 ? -12.414 5.120 -9.890 1.00 90.94 178 LEU A N 1
ATOM 1419 C CA . LEU A 1 178 ? -11.214 5.281 -9.061 1.00 90.94 178 LEU A CA 1
ATOM 1420 C C . LEU A 1 178 ? -10.585 3.926 -8.740 1.00 90.94 178 LEU A C 1
ATOM 1422 O O . LEU A 1 178 ? -9.364 3.789 -8.809 1.00 90.94 178 LEU A O 1
ATOM 1426 N N . VAL A 1 179 ? -11.408 2.920 -8.433 1.00 92.44 179 VAL A N 1
ATOM 1427 C CA . VAL A 1 179 ? -10.929 1.552 -8.200 1.00 92.44 179 VAL A CA 1
ATOM 1428 C C . VAL A 1 179 ? -10.262 0.993 -9.452 1.00 92.44 179 VAL A C 1
ATOM 1430 O O . VAL A 1 179 ? -9.164 0.451 -9.353 1.00 92.44 179 VAL A O 1
ATOM 1433 N N . PHE A 1 180 ? -10.860 1.205 -10.626 1.00 91.56 180 PHE A N 1
ATOM 1434 C CA . PHE A 1 180 ? -10.277 0.808 -11.904 1.00 91.56 180 PHE A CA 1
ATOM 1435 C C . PHE A 1 180 ? -8.898 1.445 -12.128 1.00 91.56 180 PHE A C 1
ATOM 1437 O O . PHE A 1 180 ? -7.940 0.742 -12.439 1.00 91.56 180 PHE A O 1
ATOM 1444 N N . ILE A 1 181 ? -8.759 2.757 -11.904 1.00 91.62 181 ILE A N 1
ATOM 1445 C CA . ILE A 1 181 ? -7.466 3.450 -12.038 1.00 91.62 181 ILE A CA 1
ATOM 1446 C C . ILE A 1 181 ? -6.426 2.880 -11.059 1.00 91.62 181 ILE A C 1
ATOM 1448 O O . ILE A 1 181 ? -5.286 2.634 -11.450 1.00 91.62 181 ILE A O 1
ATOM 1452 N N . ILE A 1 182 ? -6.808 2.635 -9.801 1.00 92.00 182 ILE A N 1
ATOM 1453 C CA . ILE A 1 182 ? -5.918 2.036 -8.792 1.00 92.00 182 ILE A CA 1
ATOM 1454 C C . ILE A 1 182 ? -5.515 0.613 -9.191 1.00 92.00 182 ILE A C 1
ATOM 1456 O O . ILE A 1 182 ? -4.365 0.226 -9.003 1.00 92.00 182 ILE A O 1
ATOM 1460 N N . GLN A 1 183 ? -6.429 -0.170 -9.757 1.00 91.81 183 GLN A N 1
ATOM 1461 C CA . GLN A 1 183 ? -6.118 -1.505 -10.248 1.00 91.81 183 GLN A CA 1
ATOM 1462 C C . GLN A 1 183 ? -5.080 -1.449 -11.370 1.00 91.81 183 GLN A C 1
ATOM 1464 O O . GLN A 1 183 ? -4.051 -2.109 -11.256 1.00 91.81 183 GLN A O 1
ATOM 1469 N N . GLN A 1 184 ? -5.287 -0.595 -12.379 1.00 90.25 184 GLN A N 1
ATOM 1470 C CA . GLN A 1 184 ? -4.319 -0.393 -13.465 1.00 90.25 184 GLN A CA 1
ATOM 1471 C C . GLN A 1 184 ? -2.960 0.104 -12.950 1.00 90.25 184 GLN A C 1
ATOM 1473 O O . GLN A 1 184 ? -1.921 -0.291 -13.470 1.00 90.25 184 GLN A O 1
ATOM 1478 N N . TYR A 1 185 ? -2.952 0.921 -11.892 1.00 88.81 185 TYR A N 1
ATOM 1479 C CA . TYR A 1 185 ? -1.729 1.374 -11.225 1.00 88.81 185 TYR A CA 1
ATOM 1480 C C . TYR A 1 185 ? -0.929 0.231 -10.572 1.00 88.81 185 TYR A C 1
ATOM 1482 O O . TYR A 1 185 ? 0.296 0.314 -10.474 1.00 88.81 185 TYR A O 1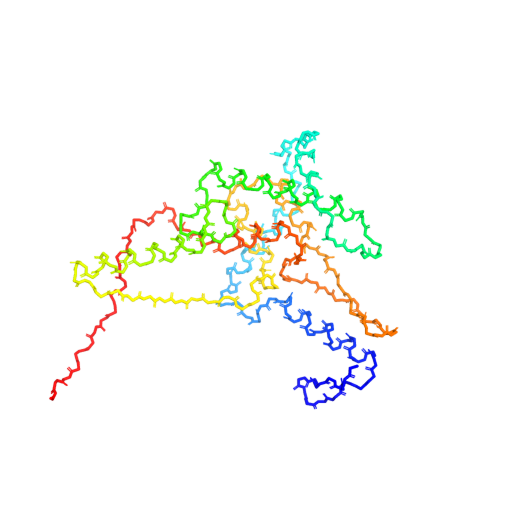
ATOM 1490 N N . LEU A 1 186 ? -1.593 -0.831 -10.106 1.00 89.06 186 LEU A N 1
ATOM 1491 C CA . LEU A 1 186 ? -0.949 -1.941 -9.396 1.00 89.06 186 LEU A CA 1
ATOM 1492 C C . LEU A 1 186 ? -0.555 -3.103 -10.313 1.00 89.06 186 LEU A C 1
ATOM 1494 O O . LEU A 1 186 ? 0.476 -3.731 -10.056 1.00 89.06 186 LEU A O 1
ATOM 1498 N N . THR A 1 187 ? -1.348 -3.371 -11.354 1.00 87.00 187 THR A N 1
ATOM 1499 C CA . THR A 1 187 ? -1.199 -4.524 -12.256 1.00 87.00 187 THR A CA 1
ATOM 1500 C C . THR A 1 187 ? -0.133 -4.326 -13.336 1.00 87.00 187 THR A C 1
ATOM 1502 O O . THR A 1 187 ? 0.200 -3.202 -13.699 1.00 87.00 187 THR A O 1
ATOM 1505 N N . ASN A 1 188 ? 0.371 -5.434 -13.895 1.00 85.25 188 ASN A N 1
ATOM 1506 C CA . ASN A 1 188 ? 1.299 -5.466 -15.039 1.00 85.25 188 ASN A CA 1
ATOM 1507 C C . ASN A 1 188 ? 2.625 -4.699 -14.835 1.00 85.25 188 ASN A C 1
ATOM 1509 O O . ASN A 1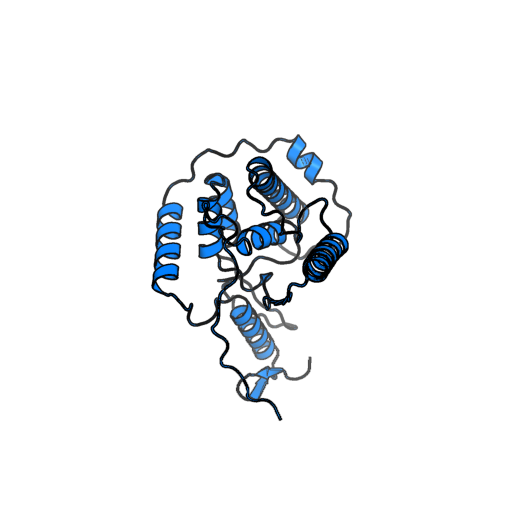 188 ? 3.290 -4.287 -15.790 1.00 85.25 188 ASN A O 1
ATOM 1513 N N . ARG A 1 189 ? 3.032 -4.504 -13.577 1.00 86.81 189 ARG A N 1
ATOM 1514 C CA . ARG A 1 189 ? 4.297 -3.850 -13.244 1.00 86.81 189 ARG A CA 1
ATOM 1515 C C . ARG A 1 189 ? 5.439 -4.847 -13.336 1.00 86.81 189 ARG A C 1
ATOM 1517 O O . ARG A 1 189 ? 5.389 -5.908 -12.723 1.00 86.81 189 ARG A O 1
ATOM 1524 N N . HIS A 1 190 ? 6.479 -4.460 -14.058 1.00 88.38 190 HIS A N 1
ATOM 1525 C CA . HIS A 1 190 ? 7.687 -5.252 -14.214 1.00 88.38 190 HIS A CA 1
ATOM 1526 C C . HIS A 1 190 ? 8.891 -4.490 -13.681 1.00 88.38 190 HIS A C 1
ATOM 1528 O O . HIS A 1 190 ? 8.910 -3.258 -13.698 1.00 88.38 190 HIS A O 1
ATOM 1534 N N . PHE A 1 191 ? 9.912 -5.219 -13.253 1.00 89.00 191 PHE A N 1
ATOM 1535 C CA . PHE A 1 191 ? 11.204 -4.641 -12.910 1.00 89.00 191 PHE A CA 1
ATOM 1536 C C . PHE A 1 191 ? 12.342 -5.491 -13.469 1.00 89.00 191 PHE A C 1
ATOM 1538 O O . PHE A 1 191 ? 12.171 -6.662 -13.799 1.00 89.00 191 PHE A O 1
ATOM 1545 N N . SER A 1 192 ? 13.509 -4.875 -13.580 1.00 87.88 192 SER A N 1
ATOM 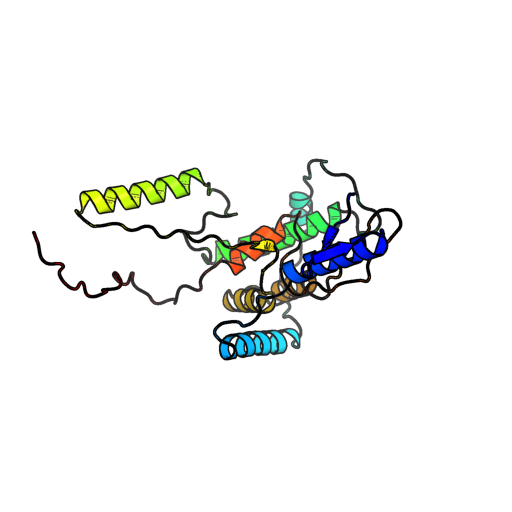1546 C CA . SER A 1 192 ? 14.769 -5.534 -13.905 1.00 87.88 192 SER A CA 1
ATOM 1547 C C . SER A 1 192 ? 15.849 -4.931 -13.023 1.00 87.88 192 SER A C 1
ATOM 1549 O O . SER A 1 192 ? 15.826 -3.726 -12.759 1.00 87.88 192 SER A O 1
ATOM 1551 N N . PHE A 1 193 ? 16.799 -5.744 -12.586 1.00 86.44 193 PHE A N 1
ATOM 1552 C CA . PHE A 1 193 ? 17.914 -5.290 -11.777 1.00 86.44 193 PHE A CA 1
ATOM 1553 C C . PHE A 1 193 ? 19.136 -5.058 -12.667 1.00 86.44 193 PHE A C 1
ATOM 1555 O O . PHE A 1 193 ? 19.475 -5.909 -13.486 1.00 86.44 193 PHE A O 1
ATOM 1562 N N . ARG A 1 194 ? 19.801 -3.909 -12.519 1.00 87.25 194 ARG A N 1
ATOM 1563 C CA . ARG A 1 194 ? 21.077 -3.634 -13.191 1.00 87.25 194 ARG A CA 1
ATOM 1564 C C . ARG A 1 194 ? 22.207 -3.734 -12.176 1.00 87.25 194 ARG A C 1
ATOM 1566 O O . ARG A 1 194 ? 22.202 -3.002 -11.188 1.00 87.25 194 ARG A O 1
ATOM 1573 N N . HIS A 1 195 ? 23.176 -4.600 -12.448 1.00 83.44 195 HIS A N 1
ATOM 1574 C CA . HIS A 1 195 ? 24.432 -4.668 -11.712 1.00 83.44 195 HIS A CA 1
ATOM 1575 C C . HIS A 1 195 ? 25.587 -4.418 -12.680 1.00 83.44 195 HIS A C 1
ATOM 1577 O O . HIS A 1 195 ? 25.757 -5.165 -13.638 1.00 83.44 195 HIS A O 1
ATOM 1583 N N . GLU A 1 196 ? 26.354 -3.351 -12.448 1.00 86.00 196 GLU A N 1
ATOM 1584 C CA . GLU A 1 196 ? 27.426 -2.912 -13.351 1.00 86.00 196 GLU A CA 1
ATOM 1585 C C . GLU A 1 196 ? 26.928 -2.778 -14.807 1.00 86.00 196 GLU A C 1
ATOM 1587 O O . GLU A 1 196 ? 26.094 -1.917 -15.108 1.00 86.00 196 GLU A O 1
ATOM 1592 N N . LYS A 1 197 ? 27.414 -3.637 -15.713 1.00 86.69 197 LYS A N 1
ATOM 1593 C CA . LYS A 1 197 ? 27.049 -3.663 -17.139 1.00 86.69 197 LYS A CA 1
ATOM 1594 C C . LYS A 1 197 ? 25.939 -4.667 -17.470 1.00 86.69 197 LYS A C 1
ATOM 1596 O O . LYS A 1 197 ? 25.432 -4.649 -18.589 1.00 86.69 197 LYS A O 1
ATOM 1601 N N . SER A 1 198 ? 25.556 -5.506 -16.514 1.00 87.38 198 SER A N 1
ATOM 1602 C CA . SER A 1 198 ? 24.592 -6.590 -16.691 1.00 87.38 198 SER A CA 1
ATOM 1603 C C . SER A 1 198 ? 23.196 -6.183 -16.225 1.00 87.38 198 SER A C 1
ATOM 1605 O O . SER A 1 198 ? 23.031 -5.430 -15.259 1.00 87.38 198 SER A O 1
ATOM 1607 N N . ILE A 1 199 ? 22.170 -6.675 -16.919 1.00 89.75 199 ILE A N 1
ATOM 1608 C CA . ILE A 1 199 ? 20.759 -6.430 -16.601 1.00 89.75 199 ILE A CA 1
ATOM 1609 C C . ILE A 1 199 ? 20.056 -7.784 -16.512 1.00 89.75 199 ILE A C 1
ATOM 1611 O O . ILE A 1 199 ? 20.208 -8.623 -17.399 1.00 89.75 199 ILE A O 1
ATOM 1615 N N . SER A 1 200 ? 19.286 -7.989 -15.447 1.00 92.25 200 SER A N 1
ATOM 1616 C CA . SER A 1 200 ? 18.491 -9.201 -15.273 1.00 92.25 200 SER A CA 1
ATOM 1617 C C . SER A 1 200 ? 17.345 -9.276 -16.284 1.00 92.25 200 SER A C 1
ATOM 1619 O O . SER A 1 200 ? 16.850 -8.253 -16.773 1.00 92.25 200 SER A O 1
ATOM 1621 N N . ALA A 1 201 ? 16.812 -10.475 -16.504 1.00 91.12 201 ALA A N 1
ATOM 1622 C CA . ALA A 1 201 ? 15.515 -10.615 -17.151 1.00 91.12 201 ALA A CA 1
ATOM 1623 C C . ALA A 1 201 ? 14.411 -9.883 -16.357 1.00 91.12 201 ALA A C 1
ATOM 1625 O O . ALA A 1 201 ? 14.502 -9.672 -15.139 1.00 91.12 201 ALA A O 1
ATOM 1626 N N . LYS A 1 202 ? 13.357 -9.465 -17.066 1.00 91.62 202 LYS A N 1
ATOM 1627 C CA . LYS A 1 202 ? 12.220 -8.760 -16.464 1.00 91.62 202 LYS A CA 1
ATOM 1628 C C . LYS A 1 202 ? 11.441 -9.707 -15.552 1.00 91.62 202 LYS A C 1
ATOM 1630 O O . LYS A 1 202 ? 11.072 -10.795 -15.980 1.00 91.62 202 LYS A O 1
ATOM 1635 N N . ARG A 1 203 ? 11.153 -9.267 -14.330 1.00 88.88 203 ARG A N 1
ATOM 1636 C CA . ARG A 1 203 ? 10.310 -9.970 -13.354 1.00 88.88 203 ARG A CA 1
ATOM 1637 C C . ARG A 1 203 ? 8.980 -9.252 -13.181 1.00 88.88 203 ARG A C 1
ATOM 1639 O O . ARG A 1 203 ? 8.925 -8.023 -13.293 1.00 88.88 203 ARG A O 1
ATOM 1646 N N . LEU A 1 204 ? 7.921 -10.010 -12.916 1.00 88.69 204 LEU A N 1
ATOM 1647 C CA . LEU A 1 204 ? 6.575 -9.481 -12.697 1.00 88.69 204 LEU A CA 1
ATOM 1648 C C . LEU A 1 204 ? 6.353 -9.208 -11.204 1.00 88.69 204 LEU A C 1
ATOM 1650 O O . LEU A 1 204 ? 6.674 -10.027 -10.350 1.00 88.69 204 LEU A O 1
ATOM 1654 N N . ILE A 1 205 ? 5.748 -8.068 -10.881 1.00 87.12 205 ILE A N 1
ATOM 1655 C CA . ILE A 1 205 ? 5.367 -7.717 -9.510 1.00 87.12 205 ILE A CA 1
ATOM 1656 C C . ILE A 1 205 ? 3.922 -8.159 -9.271 1.00 87.12 205 ILE A C 1
ATOM 1658 O O . ILE A 1 205 ? 2.992 -7.560 -9.814 1.00 87.12 205 ILE A O 1
ATOM 1662 N N . THR A 1 206 ? 3.729 -9.184 -8.438 1.00 86.31 206 THR A N 1
ATOM 1663 C CA . THR A 1 206 ? 2.405 -9.776 -8.152 1.00 86.31 206 THR A CA 1
ATOM 1664 C C . THR A 1 206 ? 1.804 -9.324 -6.818 1.00 86.31 206 THR A C 1
ATOM 1666 O O . THR A 1 206 ? 0.598 -9.445 -6.605 1.00 86.31 206 THR A O 1
ATOM 1669 N N . ALA A 1 207 ? 2.618 -8.756 -5.927 1.00 88.62 207 ALA A N 1
ATOM 1670 C CA . ALA A 1 207 ? 2.208 -8.168 -4.660 1.00 88.62 207 ALA A CA 1
ATOM 1671 C C . ALA A 1 207 ? 2.971 -6.866 -4.371 1.00 88.62 207 ALA A C 1
ATOM 1673 O O . ALA A 1 207 ? 3.976 -6.530 -4.998 1.00 88.62 207 ALA A O 1
ATOM 1674 N N . GLY A 1 208 ? 2.438 -6.096 -3.426 1.00 88.94 208 GLY A N 1
ATOM 1675 C CA . GLY A 1 208 ? 3.045 -4.864 -2.942 1.00 88.94 208 GLY A CA 1
ATOM 1676 C C . GLY A 1 208 ? 2.657 -3.614 -3.725 1.00 88.94 208 GLY A C 1
ATOM 1677 O O . GLY A 1 208 ? 2.046 -3.673 -4.791 1.00 88.94 208 GLY A O 1
ATOM 1678 N N . VAL A 1 209 ? 3.010 -2.452 -3.193 1.00 87.62 209 VAL A N 1
ATOM 1679 C CA . VAL A 1 209 ? 2.745 -1.133 -3.780 1.00 87.62 209 VAL A CA 1
ATOM 1680 C C . VAL A 1 209 ? 4.072 -0.414 -4.065 1.00 87.62 209 VAL A C 1
ATOM 1682 O O . VAL A 1 209 ? 5.034 -0.611 -3.323 1.00 87.62 209 VAL A O 1
ATOM 1685 N N . PRO A 1 210 ? 4.173 0.410 -5.125 1.00 82.44 210 PRO A N 1
ATOM 1686 C CA . PRO A 1 210 ? 5.422 1.104 -5.449 1.00 82.44 210 PRO A CA 1
ATOM 1687 C C . PRO A 1 210 ? 5.859 2.013 -4.295 1.00 82.44 210 PRO A C 1
ATOM 1689 O O . PRO A 1 210 ? 5.096 2.873 -3.888 1.00 82.44 210 PRO A O 1
ATOM 1692 N N . GLN A 1 211 ? 7.065 1.866 -3.750 1.00 73.06 211 GLN A N 1
ATOM 1693 C CA . GLN A 1 211 ? 7.549 2.783 -2.710 1.00 73.06 211 GLN A CA 1
ATOM 1694 C C . GLN A 1 211 ? 8.100 4.081 -3.329 1.00 73.06 211 GLN A C 1
ATOM 1696 O O . GLN A 1 211 ? 8.577 4.091 -4.461 1.00 73.06 211 GLN A O 1
ATOM 1701 N N . GLY A 1 212 ? 8.070 5.187 -2.576 1.00 69.38 212 GLY A N 1
ATOM 1702 C CA . GLY A 1 212 ? 8.660 6.465 -3.010 1.00 69.38 212 GLY A CA 1
ATOM 1703 C C . GLY A 1 212 ? 7.662 7.550 -3.413 1.00 69.38 212 GLY A C 1
ATOM 1704 O O . GLY A 1 212 ? 8.067 8.580 -3.949 1.00 69.38 212 GLY A O 1
ATOM 1705 N N . SER A 1 213 ? 6.375 7.362 -3.123 1.00 72.56 213 SER A N 1
ATOM 1706 C CA . SER A 1 213 ? 5.348 8.371 -3.366 1.00 72.56 213 SER A CA 1
ATOM 1707 C C . SER A 1 213 ? 4.210 8.342 -2.338 1.00 72.56 213 SER A C 1
ATOM 1709 O O . SER A 1 213 ? 4.279 7.629 -1.337 1.00 72.56 213 SER A O 1
ATOM 1711 N N . THR A 1 214 ? 3.186 9.187 -2.510 1.00 78.69 214 THR A N 1
ATOM 1712 C CA . THR A 1 214 ? 2.194 9.455 -1.451 1.00 78.69 214 THR A CA 1
ATOM 1713 C C . THR A 1 214 ? 0.954 8.557 -1.495 1.00 78.69 214 THR A C 1
ATOM 1715 O O . THR A 1 214 ? 0.371 8.296 -0.439 1.00 78.69 214 THR A O 1
ATOM 1718 N N . LEU A 1 215 ? 0.551 8.075 -2.675 1.00 86.56 215 LEU A N 1
ATOM 1719 C CA . LEU A 1 215 ? -0.580 7.159 -2.870 1.00 86.56 215 LEU A CA 1
ATOM 1720 C C . LEU A 1 215 ? -0.388 5.769 -2.214 1.00 86.56 215 LEU A C 1
ATOM 1722 O O . LEU A 1 215 ? -1.316 5.316 -1.542 1.00 86.56 215 LEU A O 1
ATOM 1726 N N . PRO A 1 216 ? 0.787 5.113 -2.304 1.00 86.06 216 PRO A N 1
ATOM 1727 C CA . PRO A 1 216 ? 1.054 3.805 -1.692 1.00 86.06 216 PRO A CA 1
ATOM 1728 C C . PRO A 1 216 ? 0.716 3.741 -0.199 1.00 86.06 216 PRO A C 1
ATOM 1730 O O . PRO A 1 216 ? 0.097 2.788 0.263 1.00 86.06 216 PRO A O 1
ATOM 1733 N N . ALA A 1 217 ? 1.042 4.796 0.551 1.00 86.56 217 ALA A N 1
ATOM 1734 C CA . ALA A 1 217 ? 0.707 4.910 1.969 1.00 86.56 217 ALA A CA 1
ATOM 1735 C C . ALA A 1 217 ? -0.812 4.961 2.224 1.00 86.56 217 ALA A C 1
ATOM 1737 O O . ALA A 1 217 ? -1.303 4.419 3.213 1.00 86.56 217 ALA A O 1
ATOM 1738 N N . ALA A 1 218 ? -1.578 5.597 1.331 1.00 87.12 218 ALA A N 1
ATOM 1739 C CA . ALA A 1 218 ? -3.035 5.619 1.426 1.00 87.12 218 ALA A CA 1
ATOM 1740 C C . ALA A 1 218 ? -3.655 4.257 1.080 1.00 87.12 218 ALA A C 1
ATOM 1742 O O . ALA A 1 218 ? -4.614 3.847 1.732 1.00 87.12 218 ALA A O 1
ATOM 1743 N N . LEU A 1 219 ? -3.086 3.541 0.107 1.00 88.94 219 LEU A N 1
ATOM 1744 C CA . LEU A 1 219 ? -3.510 2.186 -0.250 1.00 88.94 219 LEU A CA 1
ATOM 1745 C C . LEU A 1 219 ? -3.203 1.181 0.865 1.00 88.94 219 LEU A C 1
ATOM 1747 O O . LEU A 1 219 ? -4.075 0.389 1.218 1.00 88.94 219 LEU A O 1
ATOM 1751 N N . LEU A 1 220 ? -2.017 1.262 1.479 1.00 86.44 220 LEU A N 1
ATOM 1752 C CA . LEU A 1 220 ? -1.666 0.433 2.633 1.00 86.44 220 LEU A CA 1
ATOM 1753 C C . LEU A 1 220 ? -2.638 0.675 3.797 1.00 86.44 220 LEU A C 1
ATOM 1755 O O . LEU A 1 220 ? -3.133 -0.280 4.387 1.00 86.44 220 LEU A O 1
ATOM 1759 N N . ARG A 1 221 ? -3.024 1.936 4.046 1.00 86.62 221 ARG A N 1
ATOM 1760 C CA . ARG A 1 221 ? -4.043 2.280 5.053 1.00 86.62 221 ARG A CA 1
ATOM 1761 C C . ARG A 1 221 ? -5.367 1.543 4.818 1.00 86.62 221 ARG A C 1
ATOM 1763 O O . ARG A 1 221 ? -5.973 1.050 5.767 1.00 86.62 221 ARG A O 1
ATOM 1770 N N . VAL A 1 222 ? -5.822 1.469 3.566 1.00 87.56 222 VAL A N 1
ATOM 1771 C CA . VAL A 1 222 ? -7.038 0.724 3.198 1.00 87.56 222 VAL A CA 1
ATOM 1772 C C . VAL A 1 222 ? -6.826 -0.782 3.347 1.00 87.56 222 VAL A C 1
ATOM 1774 O O . VAL A 1 222 ? -7.711 -1.480 3.843 1.00 87.56 222 VAL A O 1
ATOM 1777 N N . HIS A 1 223 ? -5.659 -1.289 2.950 1.00 86.50 223 HIS A N 1
ATOM 1778 C CA . HIS A 1 223 ? -5.327 -2.705 3.052 1.00 86.50 223 HIS A CA 1
ATOM 1779 C C . HIS A 1 223 ? -5.294 -3.193 4.506 1.00 86.50 223 HIS A C 1
ATOM 1781 O O . HIS A 1 223 ? -5.856 -4.241 4.809 1.00 86.50 223 HIS A O 1
ATOM 1787 N N . GLU A 1 224 ? -4.709 -2.421 5.418 1.00 83.38 224 GLU A N 1
ATOM 1788 C CA . GLU A 1 224 ? -4.600 -2.754 6.845 1.00 83.38 224 GLU A CA 1
ATOM 1789 C C . GLU A 1 224 ? -5.903 -2.538 7.617 1.00 83.38 224 GLU A C 1
ATOM 1791 O O . GLU A 1 224 ? -6.054 -3.004 8.746 1.00 83.38 224 GLU A O 1
ATOM 1796 N N . ARG A 1 225 ? -6.891 -1.870 7.012 1.00 79.44 225 ARG A N 1
ATOM 1797 C CA . ARG A 1 225 ? -8.210 -1.737 7.621 1.00 79.44 225 ARG A CA 1
ATOM 1798 C C . ARG A 1 225 ? -8.811 -3.125 7.816 1.00 79.44 225 ARG A C 1
ATOM 1800 O O . ARG A 1 225 ? -9.136 -3.833 6.853 1.00 79.44 225 ARG A O 1
ATOM 1807 N N . HIS A 1 226 ? -9.016 -3.501 9.070 1.00 66.31 226 HIS A N 1
ATOM 1808 C CA . HIS A 1 226 ? -9.879 -4.621 9.401 1.00 66.31 226 HIS A CA 1
ATOM 1809 C C . HIS A 1 226 ? -11.325 -4.218 9.107 1.00 66.31 226 HIS A C 1
ATOM 1811 O O . HIS A 1 226 ? -11.791 -3.172 9.562 1.00 66.31 226 HIS A O 1
ATOM 1817 N N . SER A 1 227 ? -12.044 -5.038 8.338 1.00 50.09 227 SER A N 1
ATOM 1818 C CA . SER A 1 227 ? -13.494 -4.899 8.222 1.00 50.09 227 SER A CA 1
ATOM 1819 C C . SER A 1 227 ? -14.084 -5.147 9.604 1.00 50.09 227 SER A C 1
ATOM 1821 O O . SER A 1 227 ? -14.206 -6.292 10.037 1.00 50.09 227 SER A O 1
ATOM 1823 N N . ALA A 1 228 ? -14.407 -4.080 10.334 1.00 38.19 228 ALA A N 1
ATOM 1824 C CA . ALA A 1 228 ? -15.241 -4.216 11.511 1.00 38.19 228 ALA A CA 1
ATOM 1825 C C . ALA A 1 228 ? -16.579 -4.803 11.032 1.00 38.19 228 ALA A C 1
ATOM 1827 O O . ALA A 1 228 ? -17.186 -4.233 10.120 1.00 38.19 228 ALA A O 1
ATOM 1828 N N . PRO A 1 229 ? -17.061 -5.932 11.579 1.00 33.28 229 PRO A N 1
ATOM 1829 C CA . PRO A 1 229 ? -18.442 -6.312 11.346 1.00 33.28 229 PRO A CA 1
ATOM 1830 C C . PRO A 1 229 ? -19.305 -5.154 11.851 1.00 33.28 229 PRO A C 1
ATOM 1832 O O . PRO A 1 229 ? -19.188 -4.768 13.016 1.00 33.28 229 PRO A O 1
ATOM 1835 N N . ALA A 1 230 ? -20.159 -4.611 10.981 1.00 34.50 230 ALA A N 1
ATOM 1836 C CA . ALA A 1 230 ? -21.016 -3.446 11.222 1.00 34.50 230 ALA A CA 1
ATOM 1837 C C . ALA A 1 230 ? -22.039 -3.625 12.368 1.00 34.50 230 ALA A C 1
ATOM 1839 O O . ALA A 1 230 ? -22.974 -2.845 12.493 1.00 34.50 230 ALA A O 1
ATOM 1840 N N . ASN A 1 231 ? -21.892 -4.651 13.211 1.00 30.42 231 ASN A N 1
ATOM 1841 C CA . ASN A 1 231 ? -22.810 -4.936 14.301 1.00 30.42 231 ASN A CA 1
ATOM 1842 C C . ASN A 1 231 ? -22.166 -5.642 15.508 1.00 30.42 231 ASN A C 1
ATOM 1844 O O . ASN A 1 231 ? -22.806 -6.449 16.183 1.00 30.42 231 ASN A O 1
ATOM 1848 N N . ARG A 1 232 ? -20.892 -5.367 15.820 1.00 31.23 232 ARG A N 1
ATOM 1849 C CA . ARG A 1 232 ? -20.353 -5.733 17.138 1.00 31.23 232 ARG A CA 1
ATOM 1850 C C . ARG A 1 232 ? -20.423 -4.532 18.072 1.00 31.23 232 ARG A C 1
ATOM 1852 O O . ARG A 1 232 ? -19.534 -3.687 18.089 1.00 31.23 232 ARG A O 1
ATOM 1859 N N . ARG A 1 233 ? -21.453 -4.531 18.932 1.00 27.61 233 ARG A N 1
ATOM 1860 C CA . ARG A 1 233 ? -21.322 -3.983 20.296 1.00 27.61 233 ARG A CA 1
ATOM 1861 C C . ARG A 1 233 ? -19.958 -4.424 20.851 1.00 27.61 233 ARG A C 1
ATOM 1863 O O . ARG A 1 233 ? -19.549 -5.539 20.525 1.00 27.61 233 ARG A O 1
ATOM 1870 N N . PRO A 1 234 ? -19.266 -3.629 21.683 1.00 30.25 234 PRO A N 1
ATOM 1871 C CA . PRO A 1 234 ? -17.955 -3.996 22.213 1.00 30.25 234 PRO A CA 1
ATOM 1872 C C . PRO A 1 234 ? -18.060 -5.285 23.047 1.00 30.25 234 PRO A C 1
ATOM 1874 O O . PRO A 1 234 ? -18.317 -5.268 24.251 1.00 30.25 234 PRO A O 1
ATOM 1877 N N . THR A 1 235 ? -17.919 -6.443 22.402 1.00 32.81 235 THR A N 1
ATOM 1878 C CA . THR A 1 235 ? -18.008 -7.755 23.035 1.00 32.81 235 THR A CA 1
ATOM 1879 C C . THR A 1 235 ? -16.689 -8.039 23.726 1.00 32.81 235 THR A C 1
ATOM 1881 O O . THR A 1 235 ? -15.734 -8.523 23.129 1.00 32.81 235 THR A O 1
ATOM 1884 N N . ARG A 1 236 ? -16.662 -7.652 25.001 1.00 36.19 236 ARG A N 1
ATOM 1885 C CA . ARG A 1 236 ? -16.357 -8.504 26.156 1.00 36.19 236 ARG A CA 1
ATOM 1886 C C . ARG A 1 236 ? -15.402 -9.675 25.859 1.00 36.19 236 ARG A C 1
ATOM 1888 O O . ARG A 1 236 ? -15.794 -10.685 25.290 1.00 36.19 236 ARG A O 1
ATOM 1895 N N . ALA A 1 237 ? -14.171 -9.481 26.327 1.00 34.12 237 ALA A N 1
ATOM 1896 C CA . ALA A 1 237 ? -13.119 -10.443 26.646 1.00 34.12 237 ALA A CA 1
ATOM 1897 C C . ALA A 1 237 ? -13.412 -11.936 26.396 1.00 34.12 237 ALA A C 1
ATOM 1899 O O . ALA A 1 237 ? -14.302 -12.542 26.996 1.00 34.12 237 ALA A O 1
ATOM 1900 N N . LEU A 1 238 ? -12.527 -12.532 25.595 1.00 32.41 238 LEU A N 1
ATOM 1901 C CA . LEU A 1 238 ? -12.329 -13.965 25.431 1.00 32.41 238 LEU A CA 1
ATOM 1902 C C . LEU A 1 238 ? -12.099 -14.622 26.812 1.00 32.41 238 LEU A C 1
ATOM 1904 O O . LEU A 1 238 ? -11.024 -14.518 27.400 1.00 32.41 238 LEU A O 1
ATOM 1908 N N . ARG A 1 239 ? -13.116 -15.303 27.352 1.00 31.33 239 ARG A N 1
ATOM 1909 C CA . ARG A 1 239 ? -12.969 -16.205 28.504 1.00 31.33 239 ARG A CA 1
ATOM 1910 C C . ARG A 1 239 ? -12.201 -17.448 28.039 1.00 31.33 239 ARG A C 1
ATOM 1912 O O . ARG A 1 239 ? -12.797 -18.363 27.479 1.00 31.33 239 ARG A O 1
ATOM 1919 N N . ARG A 1 240 ? -10.892 -17.515 28.296 1.00 34.28 240 ARG A N 1
ATOM 1920 C CA . ARG A 1 240 ? -10.190 -18.805 28.396 1.00 34.28 240 ARG A CA 1
ATOM 1921 C C . ARG A 1 240 ? -10.233 -19.258 29.854 1.00 34.28 240 ARG A C 1
ATOM 1923 O O . ARG A 1 240 ? -9.905 -18.495 30.757 1.00 34.28 240 ARG A O 1
ATOM 1930 N N . ARG A 1 241 ? -10.732 -20.478 30.070 1.00 33.78 241 ARG A N 1
ATOM 1931 C CA . ARG A 1 241 ? -10.859 -21.123 31.382 1.00 33.78 241 ARG A CA 1
ATOM 1932 C C . ARG A 1 241 ? -9.464 -21.261 32.007 1.00 33.78 241 ARG A C 1
ATOM 1934 O O . ARG A 1 241 ? -8.606 -21.915 31.424 1.00 33.78 241 ARG A O 1
ATOM 1941 N N . HIS A 1 242 ? -9.243 -20.653 33.171 1.00 36.25 242 HIS A N 1
ATOM 1942 C CA . HIS A 1 242 ? -8.094 -20.973 34.019 1.00 36.25 242 HIS A CA 1
ATOM 1943 C C . HIS A 1 242 ? -8.325 -22.340 34.677 1.00 36.25 242 HIS A C 1
ATOM 1945 O O . HIS A 1 242 ? -9.366 -22.550 35.299 1.00 36.25 242 HIS A O 1
ATOM 1951 N N . ARG A 1 243 ? -7.352 -23.252 34.556 1.00 34.50 243 ARG A N 1
ATOM 1952 C CA . ARG A 1 243 ? -7.120 -24.283 35.579 1.00 34.50 243 ARG A CA 1
ATOM 1953 C C . ARG A 1 243 ? -6.400 -23.615 36.760 1.00 34.50 243 ARG A C 1
ATOM 1955 O O . ARG A 1 243 ? -5.519 -22.794 36.498 1.00 34.50 243 ARG A O 1
ATOM 1962 N N . PRO A 1 244 ? -6.737 -23.942 38.015 1.00 38.06 244 PRO A N 1
ATOM 1963 C CA . PRO A 1 244 ? -5.971 -23.476 39.162 1.00 38.06 244 PRO A CA 1
ATOM 1964 C C . PRO A 1 244 ? -4.631 -24.224 39.240 1.00 38.06 244 PRO A C 1
ATOM 1966 O O . PRO A 1 244 ? -4.572 -25.433 39.013 1.00 38.06 244 PRO A O 1
ATOM 1969 N N . ILE A 1 245 ? -3.563 -23.481 39.527 1.00 38.69 245 ILE A N 1
ATOM 1970 C CA . ILE A 1 245 ? -2.251 -24.005 39.930 1.00 38.69 245 ILE A CA 1
ATOM 1971 C C . ILE A 1 245 ? -2.308 -24.164 41.461 1.00 38.69 245 ILE A C 1
ATOM 1973 O O . ILE A 1 245 ? -2.801 -23.238 42.108 1.00 38.69 245 ILE A O 1
ATOM 1977 N N . PRO A 1 246 ? -1.875 -25.295 42.049 1.00 43.62 246 PRO A N 1
ATOM 1978 C CA . PRO A 1 246 ? -1.886 -25.465 43.495 1.00 43.62 246 PRO A CA 1
ATOM 1979 C C . PRO A 1 246 ? -0.738 -24.684 44.139 1.00 43.62 246 PRO A C 1
ATOM 1981 O O . PRO A 1 246 ? 0.386 -24.688 43.636 1.00 43.62 246 PRO A O 1
ATOM 1984 N N . GLU A 1 247 ? -1.055 -24.014 45.243 1.00 40.25 247 GLU A N 1
ATOM 1985 C CA . GLU A 1 247 ? -0.107 -23.288 46.085 1.00 40.25 247 GLU A CA 1
ATOM 1986 C C . GLU A 1 247 ? 0.892 -24.245 46.756 1.00 40.25 247 GLU A C 1
ATOM 1988 O O . GLU A 1 247 ? 0.552 -25.370 47.139 1.00 40.25 247 GLU A O 1
ATOM 1993 N N . ARG A 1 248 ? 2.126 -23.763 46.905 1.00 43.66 248 ARG A N 1
ATOM 1994 C CA . ARG A 1 248 ? 3.089 -24.179 47.924 1.00 43.66 248 ARG A CA 1
ATOM 1995 C C . ARG A 1 248 ? 3.663 -22.928 48.563 1.00 43.66 248 ARG A C 1
ATOM 1997 O O . ARG A 1 248 ? 3.886 -21.960 47.801 1.00 43.66 248 ARG A O 1
#

InterPro domains:
  IPR000477 Reverse transcriptase domain [PF00078] (93-217)

Foldseek 3Di:
DPWDQDPVRDTRDDQQSVQQRVQVVLQVLLDADPDDVDVVVVVVLLVVLVVLLPDDFDPPDDDDDPVLLVVQQPDDPDDDDDPDDDPVSVVQSVLSSLLVLLLCLCVVVVVQDPLDQQLDPPGDPVVNVVVVVVVVVVCVVVVHDDDDDDDDDPSLQSHAQLSLLLSLCVVSVPRRVSSNVVSVQQAPDWDWGGGDPYIYDIHGRRHGHDPDHSNSSSSSSSSPDDPDPPDDDPDDDDDDDDDDDDDD

Organism: Eumeta variegata (NCBI:txid151549)

Secondary structure (DSSP, 8-state):
-PPEEPTTS-EE-SHHHHHHHHHHHHHHHTSPPSS-S-HHHHHHHHHHHHHHHTSPPPS-SPPPPHHHHHHH-------PPPTTSS-HHHHHHHHHHHHHHHHHHHHHTT-S-TT--TT-TT--HHHHHHHHHHHHHHHHHTTPPP-------TTTTTS-BHHHHHHHHHHTT--HHHHHHHHHHHTT-EE--EETTEEPPPEE--B---SSSSHHHHHHHHHH-----TT--------PPPPPPPP-

Radius of gyration: 22.97 Å; chains: 1; bounding box: 54×50×67 Å

Sequence (248 aa):
MPALKKPDNDLAFDDQEKAEYLADSIELQCSLNPAPPDLEHVNRVENEVLRRSSLPPKDDLPSVSADEVQNSSELKPRKAPGLDGPPERSRQIFEKVLKSRLSDHLLGKGLIINEQFGFRPNHSCPQQALRLVEHISEGFKRKRKTVAVFFDVAKAFDKVWHAGLIYKLHQLQVPDRLVFIIQQYLTNRHFSFRHEKSISAKRLITAGVPQGSTLPAALLRVHERHSAPANRRPTRALRRRHRPIPER